Protein AF-0000000065842380 (afdb_homodimer)

Sequence (306 aa):
MRELAGSPGTWSGLSLRVGQLVFAAASVCATASALGFAAYTAFCYLIASMGLQALWSLGLACLDCYALKFKKDLHSAVLLSLFVVGDWVTAILSFAASCSAAGVVVLFDRDIYACRNPQLPCGRFELAIACAFLSWAFSATSALVMFWLLASLMRELAGSPGTWSGLSLRVGQLVFAAASVCATASALGFAAYTAFCYLIASMGLQALWSLGLACLDCYALKFKKDLHSAVLLSLFVVGDWVTAILSFAASCSAAGVVVLFDRDIYACRNPQLPCGRFELAIACAFLSWAFSATSALVMFWLLASL

Organism: Oryza sativa subsp. japonica (NCBI:txid39947)

Foldseek 3Di:
DPPPQLDALDPSVLVLLVLLQVLLVLLLVLLVPFPPSVVDVLSVLLNVLSVLSNVLSVVSNVVSVVCNVVVDDQLDLVSLVVQLVSLVVSLVSLVVSLVSLVVVLCCCCPPVNVVVDVSGPSVSSVSSSVSSVSSSVSSVVNNVSSVVSSVVD/DPPPQLDALDPSVLVLLVLLQVLLVLLLVLLVPFPPSVVDVLSVLLNVLSVLSNVVSVVSNVVSVVCNVVVDDQLDLVSLVVQLVSLVVSLVSLVVSLVSLVVVLCCCCPPVNVVVDVSGPSVSSVSSSVSSVSSSVSSVVNNVSSVVSNVVD

pLDDT: mean 93.11, std 7.11, range [43.56, 98.75]

InterPro domains:
  IPR006702 Casparian strip membrane protein domain [PF04535] (7-138)
  IPR045009 CASP-like protein 5 [PTHR32021] (1-152)

Structure (mmCIF, N/CA/C/O backbone):
data_AF-0000000065842380-model_v1
#
loop_
_entity.id
_entity.type
_entity.pdbx_description
1 polymer 'CASP-like protein 5B1'
#
loop_
_atom_site.group_PDB
_atom_site.id
_atom_site.type_symbol
_atom_site.label_atom_id
_atom_site.label_alt_id
_atom_site.label_comp_id
_atom_site.label_asym_id
_atom_site.label_entity_id
_atom_site.label_seq_id
_atom_site.pdbx_PDB_ins_code
_atom_site.Cartn_x
_atom_site.Cartn_y
_atom_site.Cartn_z
_atom_site.occupancy
_atom_site.B_iso_or_equiv
_atom_site.auth_seq_id
_atom_site.auth_comp_id
_atom_site.auth_asym_id
_atom_site.auth_atom_id
_atom_site.pdbx_PDB_model_num
ATOM 1 N N . MET A 1 1 ? 7.441 23.844 19.453 1 43.84 1 MET A N 1
ATOM 2 C CA . MET A 1 1 ? 6.773 22.812 18.672 1 43.84 1 MET A CA 1
ATOM 3 C C . MET A 1 1 ? 6.863 21.453 19.375 1 43.84 1 MET A C 1
ATOM 5 O O . MET A 1 1 ? 7.906 21.109 19.938 1 43.84 1 MET A O 1
ATOM 9 N N . ARG A 1 2 ? 5.824 20.953 19.984 1 54.03 2 ARG A N 1
ATOM 10 C CA . ARG A 1 2 ? 5.809 19.703 20.75 1 54.03 2 ARG A CA 1
ATOM 11 C C . ARG A 1 2 ? 6.516 18.594 20 1 54.03 2 ARG A C 1
ATOM 13 O O . ARG A 1 2 ? 6.297 18.406 18.797 1 54.03 2 ARG A O 1
ATOM 20 N N . GLU A 1 3 ? 7.582 18.078 20.406 1 67.69 3 GLU A N 1
ATOM 21 C CA . GLU A 1 3 ? 8.406 17.016 19.828 1 67.69 3 GLU A CA 1
ATOM 22 C C . GLU A 1 3 ? 7.586 15.766 19.578 1 67.69 3 GLU A C 1
ATOM 24 O O . GLU A 1 3 ? 7.039 15.164 20.5 1 67.69 3 GLU A O 1
ATOM 29 N N . LEU A 1 4 ? 6.957 15.688 18.406 1 75.44 4 LEU A N 1
ATOM 30 C CA . LEU A 1 4 ? 6.234 14.477 18.047 1 75.44 4 LEU A CA 1
ATOM 31 C C . LEU A 1 4 ? 7.168 13.273 18.047 1 75.44 4 LEU A C 1
ATOM 33 O O . LEU A 1 4 ? 8.297 13.359 17.562 1 75.44 4 LEU A O 1
ATOM 37 N N . ALA A 1 5 ? 6.75 12.258 18.812 1 83.31 5 ALA A N 1
ATOM 38 C CA . ALA A 1 5 ? 7.492 11 18.797 1 83.31 5 ALA A CA 1
ATOM 39 C C . ALA A 1 5 ? 7.746 10.539 17.359 1 83.31 5 ALA A C 1
ATOM 41 O O . ALA A 1 5 ? 6.836 10.562 16.531 1 83.31 5 ALA A O 1
ATOM 42 N N . GLY A 1 6 ? 9.07 10.297 17.016 1 85.5 6 GLY A N 1
ATOM 43 C CA . GLY A 1 6 ? 9.422 9.844 15.688 1 85.5 6 GLY A CA 1
ATOM 44 C C . GLY A 1 6 ? 9.938 10.953 14.789 1 85.5 6 GLY A C 1
ATOM 45 O O . GLY A 1 6 ? 10.25 10.719 13.625 1 85.5 6 GLY A O 1
ATOM 46 N N . SER A 1 7 ? 10.039 12.094 15.328 1 87.94 7 SER A N 1
ATOM 47 C CA . SER A 1 7 ? 10.531 13.219 14.547 1 87.94 7 SER A CA 1
ATOM 48 C C . SER A 1 7 ? 12.016 13.055 14.211 1 87.94 7 SER A C 1
ATOM 50 O O . SER A 1 7 ? 12.75 12.391 14.945 1 87.94 7 SER A O 1
ATOM 52 N N . PRO A 1 8 ? 12.391 13.617 13.102 1 87.5 8 PRO A N 1
ATOM 53 C CA . PRO A 1 8 ? 13.805 13.531 12.734 1 87.5 8 PRO A CA 1
ATOM 54 C C . PRO A 1 8 ? 14.719 14.234 13.734 1 87.5 8 PRO A C 1
ATOM 56 O O . PRO A 1 8 ? 14.352 15.273 14.289 1 87.5 8 PRO A O 1
ATOM 59 N N . GLY A 1 9 ? 15.898 13.664 14.094 1 88 9 GLY A N 1
ATOM 60 C CA . GLY A 1 9 ? 16.859 14.25 15.016 1 88 9 GLY A CA 1
ATOM 61 C C . GLY A 1 9 ? 16.594 13.883 16.453 1 88 9 GLY A C 1
ATOM 62 O O . GLY A 1 9 ? 17.172 14.477 17.375 1 88 9 GLY A O 1
ATOM 63 N N . THR A 1 10 ? 15.727 12.969 16.719 1 90.5 10 THR A N 1
ATOM 64 C CA . THR A 1 10 ? 15.422 12.516 18.078 1 90.5 10 THR A CA 1
ATOM 65 C C . THR A 1 10 ? 15.766 11.039 18.234 1 90.5 10 THR A C 1
ATOM 67 O O . THR A 1 10 ? 16 10.336 17.25 1 90.5 10 THR A O 1
ATOM 70 N N . TRP A 1 11 ? 15.766 10.617 19.516 1 90.81 11 TRP A N 1
ATOM 71 C CA . TRP A 1 11 ? 16.047 9.219 19.812 1 90.81 11 TRP A CA 1
ATOM 72 C C . TRP A 1 11 ? 14.938 8.312 19.281 1 90.81 11 TRP A C 1
ATOM 74 O O . TRP A 1 11 ? 15.203 7.203 18.828 1 90.81 11 TRP A O 1
ATOM 84 N N . SER A 1 12 ? 13.742 8.789 19.312 1 92.06 12 SER A N 1
ATOM 85 C CA . SER A 1 12 ? 12.617 8.008 18.797 1 92.06 12 SER A CA 1
ATOM 86 C C . SER A 1 12 ? 12.672 7.895 17.281 1 92.06 12 SER A C 1
ATOM 88 O O . SER A 1 12 ? 12.359 6.844 16.719 1 92.06 12 SER A O 1
ATOM 90 N N . GLY A 1 13 ? 13.102 8.914 16.719 1 92.75 13 GLY A N 1
ATOM 91 C CA . GLY A 1 13 ? 13.289 8.867 15.281 1 92.75 13 GLY A CA 1
ATOM 92 C C . GLY A 1 13 ? 14.398 7.922 14.859 1 92.75 13 GLY A C 1
ATOM 93 O O . GLY A 1 13 ? 14.25 7.18 13.891 1 92.75 13 GLY A O 1
ATOM 94 N N . LEU A 1 14 ? 15.398 7.938 15.594 1 93.94 14 LEU A N 1
ATOM 95 C CA . LEU A 1 14 ? 16.531 7.055 15.305 1 93.94 14 LEU A CA 1
ATOM 96 C C . LEU A 1 14 ? 16.125 5.594 15.477 1 93.94 14 LEU A C 1
ATOM 98 O O . LEU A 1 14 ? 16.5 4.746 14.664 1 93.94 14 LEU A O 1
ATOM 102 N N . SER A 1 15 ? 15.398 5.332 16.5 1 94.44 15 SER A N 1
ATOM 103 C CA . SER A 1 15 ? 14.938 3.969 16.734 1 94.44 15 SER A CA 1
ATOM 104 C C . SER A 1 15 ? 14.07 3.475 15.578 1 94.44 15 SER A C 1
ATOM 106 O O . SER A 1 15 ? 14.148 2.307 15.188 1 94.44 15 SER A O 1
ATOM 108 N N . LEU A 1 16 ? 13.219 4.277 14.992 1 95.06 16 LEU A N 1
ATOM 109 C CA . LEU A 1 16 ? 12.383 3.926 13.852 1 95.06 16 LEU A CA 1
ATOM 110 C C . LEU A 1 16 ? 13.242 3.58 12.641 1 95.06 16 LEU A C 1
ATOM 112 O O . LEU A 1 16 ? 13 2.578 11.961 1 95.06 16 LEU A O 1
ATOM 116 N N . ARG A 1 17 ? 14.258 4.324 12.438 1 96.31 17 ARG A N 1
ATOM 117 C CA . ARG A 1 17 ? 15.125 4.129 11.273 1 96.31 17 ARG A CA 1
ATOM 118 C C . ARG A 1 17 ? 15.945 2.855 11.414 1 96.31 17 ARG A C 1
ATOM 120 O O . ARG A 1 17 ? 16.172 2.141 10.43 1 96.31 17 ARG A O 1
ATOM 127 N N . VAL A 1 18 ? 16.391 2.615 12.57 1 96.31 18 VAL A N 1
ATOM 128 C CA . VAL A 1 18 ? 17.172 1.406 12.812 1 96.31 18 VAL A CA 1
ATOM 129 C C . VAL A 1 18 ? 16.281 0.174 12.625 1 96.31 18 VAL A C 1
ATOM 131 O O . VAL A 1 18 ? 16.719 -0.824 12.047 1 96.31 18 VAL A O 1
ATOM 134 N N . GLY A 1 19 ? 15.102 0.288 13.133 1 96.81 19 GLY A N 1
ATOM 135 C CA . GLY A 1 19 ? 14.164 -0.799 12.914 1 96.81 19 GLY A CA 1
ATOM 136 C C . GLY A 1 19 ? 13.891 -1.067 11.445 1 96.81 19 GLY A C 1
ATOM 137 O O . GLY A 1 19 ? 13.898 -2.221 11.008 1 96.81 19 GLY A O 1
ATOM 138 N N . GLN A 1 20 ? 13.703 -0.04 10.672 1 97.44 20 GLN A N 1
ATOM 139 C CA . GLN A 1 20 ? 13.523 -0.167 9.227 1 97.44 20 GLN A CA 1
ATOM 140 C C . GLN A 1 20 ? 14.719 -0.861 8.586 1 97.44 20 GLN A C 1
ATOM 142 O O . GLN A 1 20 ? 14.555 -1.77 7.77 1 97.44 20 GLN A O 1
ATOM 147 N N . LEU A 1 21 ? 15.867 -0.45 8.984 1 98 21 LEU A N 1
ATOM 148 C CA . LEU A 1 21 ? 17.109 -0.943 8.398 1 98 21 LEU A CA 1
ATOM 149 C C . LEU A 1 21 ? 17.312 -2.422 8.711 1 98 21 LEU A C 1
ATOM 151 O O . LEU A 1 21 ? 17.609 -3.215 7.82 1 98 21 LEU A O 1
ATOM 155 N N . VAL A 1 22 ? 17.109 -2.807 9.898 1 98.25 22 VAL A N 1
ATOM 156 C CA . VAL A 1 22 ? 17.359 -4.168 10.359 1 98.25 22 VAL A CA 1
ATOM 157 C C . VAL A 1 22 ? 16.391 -5.133 9.672 1 98.25 22 VAL A C 1
ATOM 159 O O . VAL A 1 22 ? 16.812 -6.16 9.133 1 98.25 22 VAL A O 1
ATOM 162 N N . PHE A 1 23 ? 15.148 -4.793 9.578 1 98.75 23 PHE A N 1
ATOM 163 C CA . PHE A 1 23 ? 14.164 -5.695 9 1 98.75 23 PHE A CA 1
ATOM 164 C C . PHE A 1 2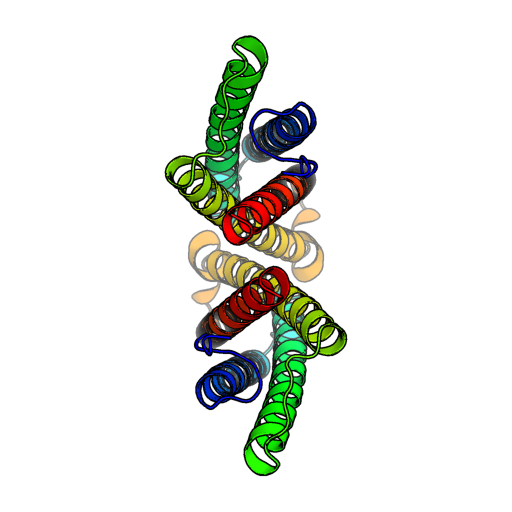3 ? 14.273 -5.719 7.477 1 98.75 23 PHE A C 1
ATOM 166 O O . PHE A 1 23 ? 14.031 -6.75 6.848 1 98.75 23 PHE A O 1
ATOM 173 N N . ALA A 1 24 ? 14.641 -4.621 6.922 1 98.69 24 ALA A N 1
ATOM 174 C CA . ALA A 1 24 ? 14.867 -4.605 5.477 1 98.69 24 ALA A CA 1
ATOM 175 C C . ALA A 1 24 ? 16.047 -5.484 5.098 1 98.69 24 ALA A C 1
ATOM 177 O O . ALA A 1 24 ? 15.977 -6.27 4.152 1 98.69 24 ALA A O 1
ATOM 178 N N . ALA A 1 25 ? 17.109 -5.359 5.883 1 98.31 25 ALA A N 1
ATOM 179 C CA . ALA A 1 25 ? 18.297 -6.168 5.629 1 98.31 25 ALA A CA 1
ATOM 180 C C . ALA A 1 25 ? 18.016 -7.648 5.84 1 98.31 25 ALA A C 1
ATOM 182 O O . ALA A 1 25 ? 18.453 -8.492 5.062 1 98.31 25 ALA A O 1
ATOM 183 N N . ALA A 1 26 ? 17.297 -7.914 6.848 1 98.44 26 ALA A N 1
ATOM 184 C CA . ALA A 1 26 ? 16.922 -9.297 7.125 1 98.44 26 ALA A CA 1
ATOM 185 C C . ALA A 1 26 ? 16.094 -9.883 5.977 1 98.44 26 ALA A C 1
ATOM 187 O O . ALA A 1 26 ? 16.281 -11.039 5.598 1 98.44 26 ALA A O 1
ATOM 188 N N . SER A 1 27 ? 15.211 -9.109 5.426 1 98.62 27 SER A N 1
ATOM 189 C CA . SER A 1 27 ? 14.398 -9.562 4.297 1 98.62 27 SER A CA 1
ATOM 190 C C . SER A 1 27 ? 15.266 -9.852 3.074 1 98.62 27 SER A C 1
ATOM 192 O O . SER A 1 27 ? 15.078 -10.867 2.402 1 98.62 27 SER A O 1
ATOM 194 N N . VAL A 1 28 ? 16.203 -8.992 2.854 1 98.19 28 VAL A N 1
ATOM 195 C CA . VAL A 1 28 ? 17.094 -9.188 1.723 1 98.19 28 VAL A CA 1
ATOM 196 C C . VAL A 1 28 ? 17.906 -10.469 1.913 1 98.19 28 VAL A C 1
ATOM 198 O O . VAL A 1 28 ? 18 -11.289 0.999 1 98.19 28 VAL A O 1
ATOM 201 N N . CYS A 1 29 ? 18.406 -10.672 3.088 1 97.75 29 CYS A N 1
ATOM 202 C CA . CYS A 1 29 ? 19.234 -11.852 3.377 1 97.75 29 CYS A CA 1
ATOM 203 C C . CYS A 1 29 ? 18.406 -13.125 3.258 1 97.75 29 CYS A C 1
ATOM 205 O O . CYS A 1 29 ? 18.859 -14.109 2.666 1 97.75 29 CYS A O 1
ATOM 207 N N . ALA A 1 30 ? 17.203 -13.07 3.746 1 97.62 30 ALA A N 1
ATOM 208 C CA . ALA A 1 30 ? 16.344 -14.242 3.693 1 97.62 30 ALA A CA 1
ATOM 209 C C . ALA A 1 30 ? 15.961 -14.586 2.256 1 97.62 30 ALA A C 1
ATOM 211 O O . ALA A 1 30 ? 15.953 -15.758 1.871 1 97.62 30 ALA A O 1
ATOM 212 N N . THR A 1 31 ? 15.688 -13.594 1.496 1 97.12 31 THR A N 1
ATOM 213 C CA . THR A 1 31 ? 15.32 -13.836 0.105 1 97.12 31 THR A CA 1
ATOM 214 C C . THR A 1 31 ? 16.516 -14.344 -0.688 1 97.12 31 THR A C 1
ATOM 216 O O . THR A 1 31 ? 16.406 -15.305 -1.452 1 97.12 31 THR A O 1
ATOM 219 N N . ALA A 1 32 ? 17.656 -13.742 -0.447 1 95.56 32 ALA A N 1
ATOM 220 C CA . ALA A 1 32 ? 18.875 -14.094 -1.188 1 95.56 32 ALA A CA 1
ATOM 221 C C . ALA A 1 32 ? 19.344 -15.492 -0.827 1 95.56 32 ALA A C 1
ATOM 223 O O . ALA A 1 32 ? 20.031 -16.141 -1.621 1 95.56 32 ALA A O 1
ATOM 224 N N . SER A 1 33 ? 18.984 -15.945 0.339 1 94.94 33 SER A N 1
ATOM 225 C CA . SER A 1 33 ? 19.391 -17.281 0.77 1 94.94 33 SER A CA 1
ATOM 226 C C . SER A 1 33 ? 18.469 -18.344 0.202 1 94.94 33 SER A C 1
ATOM 228 O O . SER A 1 33 ? 18.766 -19.547 0.293 1 94.94 33 SER A O 1
ATOM 230 N N . ALA A 1 34 ? 17.344 -17.922 -0.304 1 92.81 34 ALA A N 1
ATOM 231 C CA . ALA A 1 34 ? 16.422 -18.859 -0.933 1 92.81 34 ALA A CA 1
ATOM 232 C C . ALA A 1 34 ? 16.859 -19.188 -2.355 1 92.81 34 ALA A C 1
ATOM 234 O O . ALA A 1 34 ? 16.828 -18.328 -3.238 1 92.81 34 ALA A O 1
ATOM 235 N N . LEU A 1 35 ? 17.203 -20.484 -2.604 1 86.81 35 LEU A N 1
ATOM 236 C CA . LEU A 1 35 ? 17.672 -20.906 -3.914 1 86.81 35 LEU A CA 1
ATOM 237 C C . LEU A 1 35 ? 16.578 -20.766 -4.965 1 86.81 35 LEU A C 1
ATOM 239 O O . LEU A 1 35 ? 15.43 -21.141 -4.727 1 86.81 35 LEU A O 1
ATOM 243 N N . GLY A 1 36 ? 16.906 -20.109 -6.035 1 90.31 36 GLY A N 1
ATOM 244 C CA . GLY A 1 36 ? 15.984 -20 -7.156 1 90.31 36 GLY A CA 1
ATOM 245 C C . GLY A 1 36 ? 15.078 -18.781 -7.074 1 90.31 36 GLY A C 1
ATOM 246 O O . GLY A 1 36 ? 14.125 -18.656 -7.844 1 90.31 36 GLY A O 1
ATOM 247 N N . PHE A 1 37 ? 15.312 -17.922 -6.094 1 92.19 37 PHE A N 1
ATOM 248 C CA . PHE A 1 37 ? 14.438 -16.766 -5.926 1 92.19 37 PHE A CA 1
ATOM 249 C C . PHE A 1 37 ? 14.414 -15.914 -7.195 1 92.19 37 PHE A C 1
ATOM 251 O O . PHE A 1 37 ? 13.398 -15.281 -7.5 1 92.19 37 PHE A O 1
ATOM 258 N N . ALA A 1 38 ? 15.484 -15.898 -7.973 1 93 38 ALA A N 1
ATOM 259 C CA . ALA A 1 38 ? 15.633 -15.023 -9.133 1 93 38 ALA A CA 1
ATOM 260 C C . ALA A 1 38 ? 14.68 -15.43 -10.25 1 93 38 ALA A C 1
ATOM 262 O O . ALA A 1 38 ? 14.453 -14.664 -11.188 1 93 38 ALA A O 1
ATOM 263 N N . ALA A 1 39 ? 14.125 -16.625 -10.164 1 93.5 39 ALA A N 1
ATOM 264 C CA . ALA A 1 39 ? 13.195 -17.109 -11.188 1 93.5 39 ALA A CA 1
ATOM 265 C C . ALA A 1 39 ? 11.812 -16.484 -11.008 1 93.5 39 ALA A C 1
ATOM 267 O O . ALA A 1 39 ? 10.977 -16.547 -11.914 1 93.5 39 ALA A O 1
ATOM 268 N N . TYR A 1 40 ? 11.648 -15.883 -9.891 1 94.5 40 TYR A N 1
ATOM 269 C CA . TYR A 1 40 ? 10.352 -15.297 -9.594 1 94.5 40 TYR A CA 1
ATOM 270 C C . TYR A 1 40 ? 10.445 -13.773 -9.5 1 94.5 40 TYR A C 1
ATOM 272 O O . TYR A 1 40 ? 11.102 -13.242 -8.602 1 94.5 40 TYR A O 1
ATOM 280 N N . THR A 1 41 ? 9.734 -13.07 -10.312 1 96.19 41 THR A N 1
ATOM 281 C CA . THR A 1 41 ? 9.773 -11.617 -10.422 1 96.19 41 THR A CA 1
ATOM 282 C C . THR A 1 41 ? 9.367 -10.969 -9.102 1 96.19 41 THR A C 1
ATOM 284 O O . THR A 1 41 ? 9.945 -9.953 -8.703 1 96.19 41 THR A O 1
ATOM 287 N N . ALA A 1 42 ? 8.367 -11.562 -8.445 1 96.81 42 ALA A N 1
ATOM 288 C CA . ALA A 1 42 ? 7.871 -10.992 -7.195 1 96.81 42 ALA A CA 1
ATOM 289 C C . ALA A 1 42 ? 8.977 -10.898 -6.152 1 96.81 42 ALA A C 1
ATOM 291 O O . ALA A 1 42 ? 9.078 -9.906 -5.426 1 96.81 42 ALA A O 1
ATOM 292 N N . PHE A 1 43 ? 9.891 -11.883 -6.113 1 97.19 43 PHE A N 1
ATOM 293 C CA . PHE A 1 43 ? 10.945 -11.914 -5.105 1 97.19 43 PHE A CA 1
ATOM 294 C C . PHE A 1 43 ? 12.133 -11.062 -5.539 1 97.19 43 PHE A C 1
ATOM 296 O O . PHE A 1 43 ? 12.836 -10.492 -4.699 1 97.19 43 PHE A O 1
ATOM 303 N N . CYS A 1 44 ? 12.266 -10.914 -6.797 1 96.44 44 CYS A N 1
ATOM 304 C CA . CYS A 1 44 ? 13.25 -9.961 -7.289 1 96.44 44 CYS A CA 1
ATOM 305 C C . CYS A 1 44 ? 12.844 -8.531 -6.953 1 96.44 44 CYS A C 1
ATOM 307 O O . CYS A 1 44 ? 13.68 -7.723 -6.539 1 96.44 44 CYS A O 1
ATOM 309 N N . TYR A 1 45 ? 11.57 -8.258 -7.121 1 96.56 45 TYR A N 1
ATOM 310 C CA . TYR A 1 45 ? 11.047 -6.949 -6.746 1 96.56 45 TYR A CA 1
ATOM 311 C C . TYR A 1 45 ? 11.164 -6.727 -5.242 1 96.56 45 TYR A C 1
ATOM 313 O O . TYR A 1 45 ? 11.469 -5.621 -4.793 1 96.56 45 TYR A O 1
ATOM 321 N N . LEU A 1 46 ? 10.961 -7.73 -4.484 1 97.94 46 LEU A N 1
ATOM 322 C CA . LEU A 1 46 ? 11.062 -7.637 -3.033 1 97.94 46 LEU A CA 1
ATOM 323 C C . LEU A 1 46 ? 12.484 -7.277 -2.611 1 97.94 46 LEU A C 1
ATOM 325 O O . LEU A 1 46 ? 12.688 -6.359 -1.812 1 97.94 46 LEU A O 1
ATOM 329 N N . ILE A 1 47 ? 13.469 -7.898 -3.162 1 97.56 47 ILE A N 1
ATOM 330 C CA . ILE A 1 47 ? 14.859 -7.617 -2.824 1 97.56 47 ILE A CA 1
ATOM 331 C C . ILE A 1 47 ? 15.219 -6.199 -3.252 1 97.56 47 ILE A C 1
ATOM 333 O O . ILE A 1 47 ? 15.898 -5.477 -2.52 1 97.56 47 ILE A O 1
ATOM 337 N N . ALA A 1 48 ? 14.773 -5.828 -4.418 1 97.44 48 ALA A N 1
ATOM 338 C CA . ALA A 1 48 ? 15.078 -4.488 -4.91 1 97.44 48 ALA A CA 1
ATOM 339 C C . ALA A 1 48 ? 14.461 -3.422 -4.008 1 97.44 48 ALA A C 1
ATOM 341 O O . ALA A 1 48 ? 15.125 -2.445 -3.648 1 97.44 48 ALA A O 1
ATOM 342 N N . SER A 1 49 ? 13.203 -3.668 -3.637 1 98.06 49 SER A N 1
ATOM 343 C CA . SER A 1 49 ? 12.5 -2.701 -2.801 1 98.06 49 SER A CA 1
ATOM 344 C C . SER A 1 49 ? 13.102 -2.641 -1.4 1 98.06 49 SER A C 1
ATOM 346 O O . SER A 1 49 ? 13.305 -1.555 -0.85 1 98.06 49 SER A O 1
ATOM 348 N N . MET A 1 50 ? 13.422 -3.787 -0.827 1 98.5 50 MET A N 1
ATOM 349 C CA . MET A 1 50 ? 14 -3.828 0.513 1 98.5 50 MET A CA 1
ATOM 350 C C . MET A 1 50 ? 15.422 -3.275 0.508 1 98.5 50 MET A C 1
ATOM 352 O O . MET A 1 50 ? 15.867 -2.689 1.496 1 98.5 50 MET A O 1
ATOM 356 N N . GLY A 1 51 ? 16.094 -3.49 -0.572 1 98 51 GLY A N 1
ATOM 357 C CA . GLY A 1 51 ? 17.406 -2.859 -0.707 1 98 51 GLY A CA 1
ATOM 358 C C . GLY A 1 51 ? 17.328 -1.345 -0.698 1 98 51 GLY A C 1
ATOM 359 O O . GLY A 1 51 ? 18.125 -0.688 -0.016 1 98 51 GLY A O 1
ATOM 360 N N . LEU A 1 52 ? 16.375 -0.847 -1.458 1 97.88 52 LEU A N 1
ATOM 361 C CA . LEU A 1 52 ? 16.156 0.596 -1.485 1 97.88 52 LEU A CA 1
ATOM 362 C C . LEU A 1 52 ? 15.781 1.114 -0.103 1 97.88 52 LEU A C 1
ATOM 364 O O . LEU A 1 52 ? 16.297 2.141 0.345 1 97.88 52 LEU A O 1
ATOM 368 N N . GLN A 1 53 ? 14.914 0.381 0.537 1 98 53 GLN A N 1
ATOM 369 C CA . GLN A 1 53 ? 14.492 0.749 1.885 1 98 53 GLN A CA 1
ATOM 370 C C . GLN A 1 53 ? 15.672 0.737 2.852 1 98 53 GLN A C 1
ATOM 372 O O . GLN A 1 53 ? 15.797 1.623 3.701 1 98 53 GLN A O 1
ATOM 377 N N . ALA A 1 54 ? 16.516 -0.238 2.734 1 98 54 ALA A N 1
ATOM 378 C CA . ALA A 1 54 ? 17.672 -0.333 3.615 1 98 54 ALA A CA 1
ATOM 379 C C . ALA A 1 54 ? 18.625 0.844 3.4 1 98 54 ALA A C 1
ATOM 381 O O . ALA A 1 54 ? 19.094 1.452 4.363 1 98 54 ALA A O 1
ATOM 382 N N . LEU A 1 55 ? 18.859 1.204 2.191 1 97.44 55 LEU A N 1
ATOM 383 C CA . LEU A 1 55 ? 19.75 2.314 1.871 1 97.44 55 LEU A CA 1
ATOM 384 C C . LEU A 1 55 ? 19.172 3.637 2.361 1 97.44 55 LEU A C 1
ATOM 386 O O . LEU A 1 55 ? 19.875 4.449 2.951 1 97.44 55 LEU A O 1
ATOM 390 N N . TRP A 1 56 ? 17.906 3.809 2.121 1 97.44 56 TRP A N 1
ATOM 391 C CA . TRP A 1 56 ? 17.219 5.031 2.545 1 97.44 56 TRP A CA 1
ATOM 392 C C . TRP A 1 56 ? 17.25 5.164 4.062 1 97.44 56 TRP A C 1
ATOM 394 O O . TRP A 1 56 ? 17.594 6.223 4.594 1 97.44 56 TRP A O 1
ATOM 404 N N . SER A 1 57 ? 16.984 4.102 4.754 1 97.25 57 SER A N 1
ATOM 405 C CA . SER A 1 57 ? 16.953 4.117 6.215 1 97.25 57 SER A CA 1
ATOM 406 C C . SER A 1 57 ? 18.344 4.324 6.797 1 97.25 57 SER A C 1
ATOM 408 O O . SER A 1 57 ? 18.5 4.992 7.824 1 97.25 57 SER A O 1
ATOM 410 N N . LEU A 1 58 ? 19.312 3.771 6.191 1 97.12 58 LEU A N 1
ATOM 411 C CA . LEU A 1 58 ? 20.688 3.965 6.637 1 97.12 58 LEU A CA 1
ATOM 412 C C . LEU A 1 58 ? 21.094 5.434 6.527 1 97.12 58 LEU A C 1
ATOM 414 O O . LEU A 1 58 ? 21.688 5.988 7.457 1 97.12 58 LEU A O 1
ATOM 418 N N . GLY A 1 59 ? 20.781 6.004 5.422 1 95.94 59 GLY A N 1
ATOM 419 C CA . GLY A 1 59 ? 21.062 7.418 5.234 1 95.94 59 GLY A CA 1
ATOM 420 C C . GLY A 1 59 ? 20.391 8.305 6.273 1 95.94 59 GLY A C 1
ATOM 421 O O . GLY A 1 59 ? 21.047 9.18 6.852 1 95.94 59 GLY A O 1
ATOM 422 N N . LEU A 1 60 ? 19.188 8.055 6.527 1 95 60 LEU A N 1
ATOM 423 C CA . LEU A 1 60 ? 18.438 8.875 7.48 1 95 60 LEU A CA 1
ATOM 424 C C . LEU A 1 60 ? 18.938 8.625 8.906 1 95 60 LEU A C 1
ATOM 426 O O . LEU A 1 60 ? 18.953 9.547 9.727 1 95 60 LEU A O 1
ATOM 430 N N . ALA A 1 61 ? 19.281 7.395 9.195 1 95.31 61 ALA A N 1
ATOM 431 C CA . ALA A 1 61 ? 19.828 7.082 10.516 1 95.31 61 ALA A CA 1
ATOM 432 C C . ALA A 1 61 ? 21.125 7.844 10.758 1 95.31 61 ALA A C 1
ATOM 434 O O . ALA A 1 61 ? 21.359 8.352 11.859 1 95.31 61 ALA A O 1
ATOM 435 N N . CYS A 1 62 ? 21.922 7.934 9.789 1 95 62 CYS A N 1
ATOM 436 C CA . CYS A 1 62 ? 23.172 8.688 9.891 1 95 62 CYS A CA 1
ATOM 437 C C . CYS A 1 62 ? 22.891 10.172 10.109 1 95 62 CYS A C 1
ATOM 439 O O . CYS A 1 62 ? 23.562 10.82 10.914 1 95 62 CYS A O 1
ATOM 441 N N . LEU A 1 63 ? 21.969 10.703 9.445 1 93.38 63 LEU A N 1
ATOM 442 C CA . LEU A 1 63 ? 21.594 12.102 9.609 1 93.38 63 LEU A CA 1
ATOM 443 C C . LEU A 1 63 ? 21.062 12.359 11.016 1 93.38 63 LEU A C 1
ATOM 445 O O . LEU A 1 63 ? 21.375 13.383 11.625 1 93.38 63 LEU A O 1
ATOM 449 N N . ASP A 1 64 ? 20.266 11.469 11.461 1 93.31 64 ASP A N 1
ATOM 450 C CA . ASP A 1 64 ? 19.734 11.602 12.812 1 93.31 64 ASP A CA 1
ATOM 451 C C . ASP A 1 64 ? 20.859 11.57 13.844 1 93.31 64 ASP A C 1
ATOM 453 O O . ASP A 1 64 ? 20.844 12.336 14.805 1 93.31 64 ASP A O 1
ATOM 457 N N . CYS A 1 65 ? 21.797 10.664 13.641 1 93.06 65 CYS A N 1
ATOM 458 C CA . CYS A 1 65 ? 22.953 10.586 14.539 1 93.06 65 CYS A CA 1
ATOM 459 C C . CYS A 1 65 ? 23.75 11.891 14.508 1 93.06 65 CYS A C 1
ATOM 461 O O . CYS A 1 65 ? 24.141 12.391 15.562 1 93.06 65 CYS A O 1
ATOM 463 N N . TYR A 1 66 ? 23.891 12.336 13.305 1 92.81 66 TYR A N 1
ATOM 464 C CA . TYR A 1 66 ? 24.609 13.594 13.133 1 92.81 66 TYR A CA 1
ATOM 465 C C . TYR A 1 66 ? 23.891 14.734 13.852 1 92.81 66 TYR A C 1
ATOM 467 O O . TYR A 1 66 ? 24.516 15.523 14.555 1 92.81 66 TYR A O 1
ATOM 475 N N . ALA A 1 67 ? 22.672 14.805 13.695 1 92.81 67 ALA A N 1
ATOM 476 C CA . ALA A 1 67 ? 21.875 15.859 14.312 1 92.81 67 ALA A CA 1
ATOM 477 C C . ALA A 1 67 ? 21.891 15.734 15.836 1 92.81 67 ALA A C 1
ATOM 479 O O . ALA A 1 67 ? 21.922 16.75 16.547 1 92.81 67 ALA A O 1
ATOM 480 N N . LEU A 1 68 ? 21.859 14.594 16.406 1 91.5 68 LEU A N 1
ATOM 481 C CA . LEU A 1 68 ? 21.875 14.367 17.859 1 91.5 68 LEU A CA 1
ATOM 482 C C . LEU A 1 68 ? 23.219 14.727 18.453 1 91.5 68 LEU A C 1
ATOM 484 O O . LEU A 1 68 ? 23.297 15.297 19.531 1 91.5 68 LEU A O 1
ATOM 488 N N . LYS A 1 69 ? 24.219 14.414 17.75 1 93.5 69 LYS A N 1
ATOM 489 C CA . LYS A 1 69 ? 25.562 14.672 18.25 1 93.5 69 LYS A CA 1
ATOM 490 C C . LYS A 1 69 ? 25.906 16.156 18.203 1 93.5 69 LYS A C 1
ATOM 492 O O . LYS A 1 69 ? 26.531 16.688 19.109 1 93.5 69 LYS A O 1
ATOM 497 N N . PHE A 1 70 ? 25.438 16.859 17.141 1 92.94 70 PHE A N 1
ATOM 498 C CA . PHE A 1 70 ? 25.828 18.25 16.938 1 92.94 70 PHE A CA 1
ATOM 499 C C . PHE A 1 70 ? 24.672 19.188 17.266 1 92.94 70 PHE A C 1
ATOM 501 O O . PHE A 1 70 ? 24.797 20.406 17.062 1 92.94 70 PHE A O 1
ATOM 508 N N . LYS A 1 71 ? 23.531 18.719 17.688 1 88.31 71 LYS A N 1
ATOM 509 C CA . LYS A 1 71 ? 22.375 19.484 18.125 1 88.31 71 LYS A CA 1
ATOM 510 C C . LYS A 1 71 ? 21.859 20.391 17.016 1 88.31 71 LYS A C 1
ATOM 512 O O . LYS A 1 71 ? 21.625 21.578 17.219 1 88.31 71 LYS A O 1
ATOM 517 N N . LYS A 1 72 ? 21.781 19.75 15.875 1 87.12 72 LYS A N 1
ATOM 518 C CA . LYS A 1 72 ? 21.25 20.469 14.727 1 87.12 72 LYS A CA 1
ATOM 519 C C . LYS A 1 72 ? 19.75 20.219 14.562 1 87.12 72 LYS A C 1
ATOM 521 O O . LYS A 1 72 ? 19.266 19.141 14.891 1 87.12 72 LYS A O 1
ATOM 526 N N . ASP A 1 73 ? 19.078 21.25 14.078 1 82.75 73 ASP A N 1
ATOM 527 C CA . ASP A 1 73 ? 17.641 21.109 13.844 1 82.75 73 ASP A CA 1
ATOM 528 C C . ASP A 1 73 ? 17.359 20.688 12.406 1 82.75 73 ASP A C 1
ATOM 530 O O . ASP A 1 73 ? 17.859 21.297 11.461 1 82.75 73 ASP A O 1
ATOM 534 N N . LEU A 1 74 ? 16.609 19.609 12.328 1 83.31 74 LEU A N 1
ATOM 535 C CA . LEU A 1 74 ? 16.266 19.094 11 1 83.31 74 LEU A CA 1
ATOM 536 C C . LEU A 1 74 ? 14.828 19.469 10.641 1 83.31 74 LEU A C 1
ATOM 538 O O . LEU A 1 74 ? 14.211 18.797 9.812 1 83.31 74 LEU A O 1
ATOM 542 N N . HIS A 1 75 ? 14.359 20.547 11.125 1 81.44 75 HIS A N 1
ATOM 543 C CA . HIS A 1 75 ? 12.953 20.875 10.938 1 81.44 75 HIS A CA 1
ATOM 544 C C . HIS A 1 75 ? 12.781 21.984 9.906 1 81.44 75 HIS A C 1
ATOM 546 O O . HIS A 1 75 ? 11.805 22.734 9.953 1 81.44 75 HIS A O 1
ATOM 552 N N . SER A 1 76 ? 13.75 21.938 9.023 1 87.94 76 SER A N 1
ATOM 553 C CA . SER A 1 76 ? 13.531 22.859 7.91 1 87.94 76 SER A CA 1
ATOM 554 C C . SER A 1 76 ? 12.484 22.312 6.941 1 87.94 76 SER A C 1
ATOM 556 O O . SER A 1 76 ? 12.391 21.094 6.734 1 87.94 76 SER A O 1
ATOM 558 N N . ALA A 1 77 ? 11.68 23.188 6.324 1 87 77 ALA A N 1
ATOM 559 C CA . ALA A 1 77 ? 10.586 22.781 5.441 1 87 77 ALA A CA 1
ATOM 560 C C . ALA A 1 77 ? 11.117 22 4.238 1 87 77 ALA A C 1
ATOM 562 O O . ALA A 1 77 ? 10.469 21.047 3.775 1 87 77 ALA A O 1
ATOM 563 N N . VAL A 1 78 ? 12.242 22.438 3.744 1 90.19 78 VAL A N 1
ATOM 564 C CA . VAL A 1 78 ? 12.82 21.797 2.57 1 90.19 78 VAL A CA 1
ATOM 565 C C . VAL A 1 78 ? 13.281 20.375 2.932 1 90.19 78 VAL A C 1
ATOM 567 O O . VAL A 1 78 ? 12.961 19.422 2.225 1 90.19 78 VAL A O 1
ATOM 570 N N . LEU A 1 79 ? 13.898 20.266 4.059 1 89 79 LEU A N 1
ATOM 571 C CA . LEU A 1 79 ? 14.391 18.953 4.5 1 89 79 LEU A CA 1
ATOM 572 C C . LEU A 1 79 ? 13.234 18.031 4.859 1 89 79 LEU A C 1
ATOM 574 O O . LEU A 1 79 ? 13.227 16.859 4.469 1 89 79 LEU A O 1
ATOM 578 N N . LEU A 1 80 ? 12.258 18.531 5.469 1 90.69 80 LEU A N 1
ATOM 579 C CA . LEU A 1 80 ? 11.086 17.75 5.848 1 90.69 80 LEU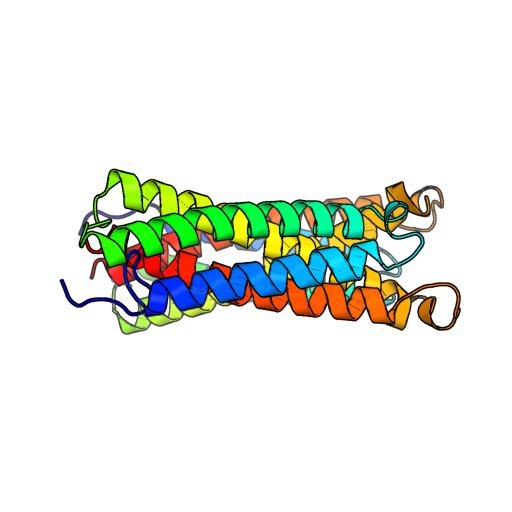 A CA 1
ATOM 580 C C . LEU A 1 80 ? 10.32 17.281 4.617 1 90.69 80 LEU A C 1
ATOM 582 O O . LEU A 1 80 ? 9.812 16.156 4.586 1 90.69 80 LEU A O 1
ATOM 586 N N . SER A 1 81 ? 10.266 18.141 3.625 1 93.19 81 SER A N 1
ATOM 587 C CA . SER A 1 81 ? 9.602 17.734 2.391 1 93.19 81 SER A CA 1
ATOM 588 C C . SER A 1 81 ? 10.336 16.578 1.714 1 93.19 81 SER A C 1
ATOM 590 O O . SER A 1 81 ? 9.711 15.672 1.17 1 93.19 81 SER A O 1
ATOM 592 N N . LEU A 1 82 ? 11.641 16.625 1.778 1 93 82 LEU A N 1
ATOM 593 C CA . LEU A 1 82 ? 12.445 15.547 1.209 1 93 82 LEU A CA 1
ATOM 594 C C . LEU A 1 82 ? 12.234 14.25 1.986 1 93 82 LEU A C 1
ATOM 596 O O . LEU A 1 82 ? 12.094 13.18 1.391 1 93 82 LEU A O 1
ATOM 600 N N . PHE A 1 83 ? 12.102 14.336 3.246 1 94.19 83 PHE A N 1
ATOM 601 C CA . PHE A 1 83 ? 11.883 13.164 4.086 1 94.19 83 PHE A CA 1
ATOM 602 C C . PHE A 1 83 ? 10.5 12.578 3.842 1 94.19 83 PHE A C 1
ATOM 604 O O . PHE A 1 83 ? 10.336 11.359 3.752 1 94.19 83 PHE A O 1
ATOM 611 N N . VAL A 1 84 ? 9.57 13.438 3.717 1 93.06 84 VAL A N 1
ATOM 612 C CA . VAL A 1 84 ? 8.195 12.984 3.5 1 93.06 84 VAL A CA 1
ATOM 613 C C . VAL A 1 84 ? 8.102 12.258 2.162 1 93.06 84 VAL A C 1
ATOM 615 O O . VAL A 1 84 ? 7.551 11.156 2.088 1 93.06 84 VAL A O 1
ATOM 618 N N . VAL A 1 85 ? 8.664 12.773 1.125 1 94.19 85 VAL A N 1
ATOM 619 C CA . VAL A 1 85 ? 8.586 12.18 -0.202 1 94.19 85 VAL A CA 1
ATOM 620 C C . VAL A 1 85 ? 9.344 10.852 -0.215 1 94.19 85 VAL A C 1
ATOM 622 O O . VAL A 1 85 ? 8.82 9.836 -0.686 1 94.19 85 VAL A O 1
ATOM 625 N N . GLY A 1 86 ? 10.531 10.859 0.32 1 95.25 86 GLY A N 1
ATOM 626 C CA . GLY A 1 86 ? 11.328 9.648 0.367 1 95.25 86 GLY A CA 1
ATOM 627 C C . GLY A 1 86 ? 10.68 8.539 1.178 1 95.25 86 GLY A C 1
ATOM 628 O O . GLY A 1 86 ? 10.617 7.391 0.734 1 95.25 86 GLY A O 1
ATOM 629 N N . ASP A 1 87 ? 10.148 8.867 2.279 1 95.31 87 ASP A N 1
ATOM 630 C CA . ASP A 1 87 ? 9.508 7.883 3.15 1 95.31 87 ASP A CA 1
ATOM 631 C C . ASP A 1 87 ? 8.234 7.336 2.518 1 95.31 87 ASP A C 1
ATOM 633 O O . ASP A 1 87 ? 7.953 6.141 2.605 1 95.31 87 ASP A O 1
ATOM 637 N N . TRP A 1 88 ? 7.535 8.156 1.884 1 94.81 88 TRP A N 1
ATOM 638 C CA . TRP A 1 88 ? 6.305 7.703 1.247 1 94.81 88 TRP A CA 1
ATOM 639 C C . TRP A 1 88 ? 6.609 6.785 0.067 1 94.81 88 TRP A C 1
ATOM 641 O O . TRP A 1 88 ? 5.98 5.738 -0.094 1 94.81 88 TRP A O 1
ATOM 651 N N . VAL A 1 89 ? 7.551 7.121 -0.662 1 95.56 89 VAL A N 1
ATOM 652 C CA . VAL A 1 89 ? 7.918 6.316 -1.823 1 95.56 89 VAL A CA 1
ATOM 653 C C . VAL A 1 89 ? 8.414 4.945 -1.369 1 95.56 89 VAL A C 1
ATOM 655 O O . VAL A 1 89 ? 7.957 3.918 -1.873 1 95.56 89 VAL A O 1
ATOM 658 N N . THR A 1 90 ? 9.289 4.934 -0.406 1 96.56 90 THR A N 1
ATOM 659 C CA . THR A 1 90 ? 9.836 3.662 0.054 1 96.56 90 THR A CA 1
ATOM 660 C C . THR A 1 90 ? 8.766 2.84 0.762 1 96.56 90 THR A C 1
ATOM 662 O O . THR A 1 90 ? 8.734 1.612 0.639 1 96.56 90 THR A O 1
ATOM 665 N N . ALA A 1 91 ? 7.859 3.48 1.417 1 96.62 91 ALA A N 1
ATOM 666 C CA . ALA A 1 91 ? 6.785 2.76 2.098 1 96.62 91 ALA A CA 1
ATOM 667 C C . ALA A 1 91 ? 5.824 2.131 1.093 1 96.62 91 ALA A C 1
ATOM 669 O O . ALA A 1 91 ? 5.43 0.972 1.244 1 96.62 91 ALA A O 1
ATOM 670 N N . ILE A 1 92 ? 5.504 2.875 0.087 1 96.25 92 ILE A N 1
ATOM 671 C CA . ILE A 1 92 ? 4.582 2.379 -0.931 1 96.25 92 ILE A CA 1
ATOM 672 C C . ILE A 1 92 ? 5.227 1.221 -1.688 1 96.25 92 ILE A C 1
ATOM 674 O O . ILE A 1 92 ? 4.602 0.177 -1.887 1 96.25 92 ILE A O 1
ATOM 678 N N . LEU A 1 93 ? 6.457 1.399 -2.004 1 96.31 93 LEU A N 1
ATOM 679 C CA . LEU A 1 93 ? 7.164 0.363 -2.752 1 96.31 93 LEU A CA 1
ATOM 680 C C . LEU A 1 93 ? 7.34 -0.893 -1.905 1 96.31 93 LEU A C 1
ATOM 682 O O . LEU A 1 93 ? 7.141 -2.008 -2.393 1 96.31 93 LEU A O 1
ATOM 686 N N . SER A 1 94 ? 7.668 -0.711 -0.642 1 97.56 94 SER A N 1
ATOM 687 C CA . SER A 1 94 ? 7.84 -1.843 0.264 1 97.56 94 SER A CA 1
ATOM 688 C C . SER A 1 94 ? 6.531 -2.592 0.471 1 97.56 94 SER A C 1
ATOM 690 O O . SER A 1 94 ? 6.508 -3.824 0.49 1 97.56 94 SER A O 1
ATOM 692 N N . PHE A 1 95 ? 5.516 -1.873 0.598 1 97.88 95 PHE A N 1
ATOM 693 C CA . PHE A 1 95 ? 4.211 -2.492 0.782 1 97.88 95 PHE A CA 1
ATOM 694 C C . PHE A 1 95 ? 3.791 -3.254 -0.47 1 97.88 95 PHE A C 1
ATOM 696 O O . PHE A 1 95 ? 3.322 -4.391 -0.383 1 97.88 95 PHE A O 1
ATOM 703 N N . ALA A 1 96 ? 4.012 -2.617 -1.587 1 98 96 ALA A N 1
ATOM 704 C CA . ALA A 1 96 ? 3.682 -3.24 -2.865 1 98 96 ALA A CA 1
ATOM 705 C C . ALA A 1 96 ? 4.461 -4.535 -3.061 1 98 96 ALA A C 1
ATOM 707 O O . ALA A 1 96 ? 3.885 -5.566 -3.416 1 98 96 ALA A O 1
ATOM 708 N N . ALA A 1 97 ? 5.707 -4.438 -2.811 1 98.12 97 ALA A N 1
ATOM 709 C CA . ALA A 1 97 ? 6.57 -5.602 -2.992 1 98.12 97 ALA A CA 1
ATOM 710 C C . ALA A 1 97 ? 6.195 -6.719 -2.021 1 98.12 97 ALA A C 1
ATOM 712 O O . ALA A 1 97 ? 6.168 -7.895 -2.396 1 98.12 97 ALA A O 1
ATOM 713 N N . SER A 1 98 ? 5.891 -6.355 -0.773 1 98.12 98 SER A N 1
ATOM 714 C CA . SER A 1 98 ? 5.523 -7.344 0.235 1 98.12 98 SER A CA 1
ATOM 715 C C . SER A 1 98 ? 4.211 -8.039 -0.119 1 98.12 98 SER A C 1
ATOM 717 O O . SER A 1 98 ? 4.105 -9.258 -0.028 1 98.12 98 SER A O 1
ATOM 719 N N . CYS A 1 99 ? 3.268 -7.301 -0.543 1 97.88 99 CYS A N 1
ATOM 720 C CA . CYS A 1 99 ? 1.967 -7.863 -0.883 1 97.88 99 CYS A CA 1
ATOM 721 C C . CYS A 1 99 ? 2.059 -8.734 -2.129 1 97.88 99 CYS A C 1
ATOM 723 O O . CYS A 1 99 ? 1.409 -9.781 -2.213 1 97.88 99 CYS A O 1
ATOM 725 N N . SER A 1 100 ? 2.85 -8.25 -3.086 1 97.75 100 SER A N 1
ATOM 726 C CA . SER A 1 100 ? 3.059 -9.047 -4.289 1 97.75 100 SER A CA 1
ATOM 727 C C . SER A 1 100 ? 3.709 -10.391 -3.953 1 97.75 100 SER A C 1
ATOM 729 O O . SER A 1 100 ? 3.223 -11.445 -4.371 1 97.75 100 SER A O 1
ATOM 731 N N . ALA A 1 101 ? 4.754 -10.359 -3.16 1 98.25 101 ALA A N 1
ATOM 732 C CA . ALA A 1 101 ? 5.449 -11.586 -2.768 1 98.25 101 ALA A CA 1
ATOM 733 C C . ALA A 1 101 ? 4.551 -12.477 -1.915 1 98.25 101 ALA A C 1
ATOM 735 O O . ALA A 1 101 ? 4.57 -13.703 -2.059 1 98.25 101 ALA A O 1
ATOM 736 N N . ALA A 1 102 ? 3.781 -11.867 -1.063 1 98 102 ALA A N 1
ATOM 737 C CA . ALA A 1 102 ? 2.855 -12.625 -0.226 1 98 102 ALA A CA 1
ATOM 738 C C . ALA A 1 102 ? 1.805 -13.336 -1.075 1 98 102 ALA A C 1
ATOM 740 O O . ALA A 1 102 ? 1.451 -14.484 -0.803 1 98 102 ALA A O 1
ATOM 741 N N . GLY A 1 103 ? 1.322 -12.672 -2.09 1 97.38 103 GLY A N 1
ATOM 742 C CA . GLY A 1 103 ? 0.367 -13.312 -2.98 1 97.38 103 GLY A CA 1
ATOM 743 C C . GLY A 1 103 ? 0.916 -14.555 -3.65 1 97.38 103 GLY A C 1
ATOM 744 O O . GLY A 1 103 ? 0.214 -15.562 -3.77 1 97.38 103 GLY A O 1
ATOM 745 N N . VAL A 1 104 ? 2.137 -14.508 -4.023 1 96.75 104 VAL A N 1
ATOM 746 C CA . VAL A 1 104 ? 2.775 -15.625 -4.711 1 96.75 104 VAL A CA 1
ATOM 747 C C . VAL A 1 104 ? 2.98 -16.781 -3.734 1 96.75 104 VAL A C 1
ATOM 749 O O . VAL A 1 104 ? 2.727 -17.938 -4.074 1 96.75 104 VAL A O 1
ATOM 752 N N . VAL A 1 105 ? 3.348 -16.422 -2.52 1 96.62 105 VAL A N 1
ATOM 753 C CA . VAL A 1 105 ? 3.594 -17.484 -1.547 1 96.62 105 VAL A CA 1
ATOM 754 C C . VAL A 1 105 ? 2.273 -18.141 -1.162 1 96.62 105 VAL A C 1
ATOM 756 O O . VAL A 1 105 ? 2.211 -19.359 -0.987 1 96.62 105 VAL A O 1
ATOM 759 N N . VAL A 1 106 ? 1.249 -17.391 -1.03 1 96.31 106 VAL A N 1
ATOM 760 C CA . VAL A 1 106 ? -0.061 -17.953 -0.722 1 96.31 106 VAL A CA 1
ATOM 761 C C . VAL A 1 106 ? -0.523 -18.844 -1.871 1 96.31 106 VAL A C 1
ATOM 763 O O . VAL A 1 106 ? -1.104 -19.922 -1.645 1 96.31 106 VAL A O 1
ATOM 766 N N . LEU A 1 107 ? -0.239 -18.453 -3.066 1 95.38 107 LEU A N 1
ATOM 767 C CA . LEU A 1 107 ? -0.551 -19.297 -4.219 1 95.38 107 LEU A CA 1
ATOM 768 C C . LEU A 1 107 ? 0.187 -20.625 -4.137 1 95.38 107 LEU A C 1
ATOM 770 O O . LEU A 1 107 ? -0.415 -21.688 -4.324 1 95.38 107 LEU A O 1
ATOM 774 N N . PHE A 1 108 ? 1.467 -20.562 -3.811 1 95.06 108 PHE A N 1
ATOM 775 C CA . PHE A 1 108 ? 2.299 -21.766 -3.729 1 95.06 108 PHE A CA 1
ATOM 776 C C . PHE A 1 108 ? 1.819 -22.672 -2.613 1 95.06 108 PHE A C 1
ATOM 778 O O . PHE A 1 108 ? 1.84 -23.906 -2.758 1 95.06 108 PHE A O 1
ATOM 785 N N . ASP A 1 109 ? 1.381 -22.109 -1.591 1 95.06 109 ASP A N 1
ATOM 786 C CA . ASP A 1 109 ? 1.077 -22.875 -0.386 1 95.06 109 ASP A CA 1
ATOM 787 C C . ASP A 1 109 ? -0.374 -23.359 -0.39 1 95.06 109 ASP A C 1
ATOM 789 O O . ASP A 1 109 ? -0.646 -24.531 -0.143 1 95.06 109 ASP A O 1
ATOM 793 N N . ARG A 1 110 ? -1.295 -22.484 -0.779 1 93.81 110 ARG A N 1
ATOM 794 C CA . ARG A 1 110 ? -2.705 -22.75 -0.521 1 93.81 110 ARG A CA 1
ATOM 795 C C . ARG A 1 110 ? -3.445 -23.078 -1.814 1 93.81 110 ARG A C 1
ATOM 797 O O . ARG A 1 110 ? -4.438 -23.812 -1.8 1 93.81 110 ARG A O 1
ATOM 804 N N . ASP A 1 111 ? -2.955 -22.656 -2.904 1 93.12 111 ASP A N 1
ATOM 805 C CA . ASP A 1 111 ? -3.75 -22.781 -4.121 1 93.12 111 ASP A CA 1
ATOM 806 C C . ASP A 1 111 ? -3.244 -23.953 -4.977 1 93.12 111 ASP A C 1
ATOM 808 O O . ASP A 1 111 ? -4.035 -24.781 -5.434 1 93.12 111 ASP A O 1
ATOM 812 N N . ILE A 1 112 ? -1.881 -24.016 -5.098 1 91.31 112 ILE A N 1
ATOM 813 C CA . ILE A 1 112 ? -1.371 -25.062 -5.984 1 91.31 112 ILE A CA 1
ATOM 814 C C . ILE A 1 112 ? -0.51 -26.031 -5.191 1 91.31 112 ILE A C 1
ATOM 816 O O . ILE A 1 112 ? 0.029 -27 -5.754 1 91.31 112 ILE A O 1
ATOM 820 N N . TYR A 1 113 ? -0.319 -25.797 -3.867 1 92.75 113 TYR A N 1
ATOM 821 C CA . TYR A 1 113 ? 0.353 -26.688 -2.928 1 92.75 113 TYR A CA 1
ATOM 822 C C . TYR A 1 113 ? 1.774 -26.984 -3.385 1 92.75 113 TYR A C 1
ATOM 824 O O . TYR A 1 113 ? 2.244 -28.125 -3.262 1 92.75 113 TYR A O 1
ATOM 832 N N . ALA A 1 114 ? 2.406 -26.062 -3.928 1 91.5 114 ALA A N 1
ATOM 833 C CA . ALA A 1 114 ? 3.779 -26.219 -4.402 1 91.5 114 ALA A CA 1
ATOM 834 C C . ALA A 1 114 ? 4.758 -26.297 -3.232 1 91.5 114 ALA A C 1
ATOM 836 O O . ALA A 1 114 ? 5.852 -26.844 -3.369 1 91.5 114 ALA A O 1
ATOM 837 N N . CYS A 1 115 ? 4.383 -25.891 -2.121 1 92.19 115 CYS A N 1
ATOM 838 C CA . CYS A 1 115 ? 5.277 -25.859 -0.97 1 92.19 115 CYS A CA 1
ATOM 839 C C . CYS A 1 115 ? 5.449 -27.25 -0.363 1 92.19 115 CYS A C 1
ATOM 841 O O . CYS A 1 115 ? 6.297 -27.438 0.507 1 92.19 115 CYS A O 1
ATOM 843 N N . ARG A 1 116 ? 4.711 -28.156 -0.849 1 90.75 116 ARG A N 1
ATOM 844 C CA . ARG A 1 116 ? 4.887 -29.547 -0.424 1 90.75 116 ARG A CA 1
ATOM 845 C C . ARG A 1 116 ? 6.152 -30.141 -1.022 1 90.75 116 ARG A C 1
ATOM 847 O O . ARG A 1 116 ? 6.668 -31.141 -0.521 1 90.75 116 ARG A O 1
ATOM 854 N N . ASN A 1 117 ? 6.609 -29.5 -2.074 1 89.38 117 ASN A N 1
ATOM 855 C CA . ASN A 1 117 ? 7.906 -29.859 -2.639 1 89.38 117 ASN A CA 1
ATOM 856 C C . ASN A 1 117 ? 9.055 -29.266 -1.827 1 89.38 117 ASN A C 1
ATOM 858 O O . ASN A 1 117 ? 9.188 -28.047 -1.725 1 89.38 117 ASN A O 1
ATOM 862 N N . PRO A 1 118 ? 9.883 -30.109 -1.296 1 85.94 118 PRO A N 1
ATOM 863 C CA . PRO A 1 118 ? 10.969 -29.625 -0.443 1 85.94 118 PRO A CA 1
ATOM 864 C C . PRO A 1 118 ? 11.984 -28.766 -1.206 1 85.94 118 PRO A C 1
ATOM 866 O O . PRO A 1 118 ? 12.758 -28.031 -0.594 1 85.94 118 PRO A O 1
ATOM 869 N N . GLN A 1 119 ? 11.945 -28.844 -2.479 1 86.38 119 GLN A N 1
ATOM 870 C CA . GLN A 1 119 ? 12.906 -28.094 -3.271 1 86.38 119 GLN A CA 1
ATOM 871 C C . GLN A 1 119 ? 12.555 -26.609 -3.299 1 86.38 119 GLN A C 1
ATOM 873 O O . GLN A 1 119 ? 13.414 -25.766 -3.564 1 86.38 119 GLN A O 1
ATOM 878 N N . LEU A 1 120 ? 11.336 -26.312 -3.066 1 90.94 120 LEU A N 1
ATOM 879 C CA . LEU A 1 120 ? 10.93 -24.906 -3.025 1 90.94 120 LEU A CA 1
ATOM 880 C C . LEU A 1 120 ? 11.055 -24.344 -1.614 1 90.94 120 LEU A C 1
ATOM 882 O O . LEU A 1 120 ? 10.438 -24.859 -0.679 1 90.94 120 LEU A O 1
ATOM 886 N N . PRO A 1 121 ? 11.93 -23.359 -1.402 1 92.88 121 PRO A N 1
ATOM 887 C CA . PRO A 1 121 ? 12.172 -22.812 -0.068 1 92.88 121 PRO A CA 1
ATOM 888 C C . PRO A 1 121 ? 11.047 -21.891 0.404 1 92.88 121 PRO A C 1
ATOM 890 O O . PRO A 1 121 ? 11.266 -20.703 0.624 1 92.88 121 PRO A O 1
ATOM 893 N N . CYS A 1 122 ? 9.867 -22.344 0.667 1 93.62 122 CYS A N 1
ATOM 894 C CA . CYS A 1 122 ? 8.688 -21.578 1.046 1 93.62 122 CYS A CA 1
ATOM 895 C C . CYS A 1 122 ? 8.875 -20.922 2.408 1 93.62 122 CYS A C 1
ATOM 897 O O . CYS A 1 122 ? 8.469 -19.781 2.613 1 93.62 122 CYS A O 1
ATOM 899 N N . GLY A 1 123 ? 9.523 -21.609 3.326 1 94.5 123 GLY A N 1
ATOM 900 C CA . GLY A 1 123 ? 9.773 -21.047 4.645 1 94.5 123 GLY A CA 1
ATOM 901 C C . GLY A 1 123 ? 10.625 -19.797 4.609 1 94.5 123 GLY A C 1
ATOM 902 O O . GLY A 1 123 ? 10.336 -18.828 5.32 1 94.5 123 GLY A O 1
ATOM 903 N N . ARG A 1 124 ? 11.641 -19.797 3.783 1 95.75 124 ARG A N 1
ATOM 904 C CA . ARG A 1 124 ? 12.508 -18.641 3.652 1 95.75 124 ARG A CA 1
ATOM 905 C C . ARG A 1 124 ? 11.766 -17.453 3.031 1 95.75 124 ARG A C 1
ATOM 907 O O . ARG A 1 124 ? 11.953 -16.312 3.441 1 95.75 124 ARG A O 1
ATOM 914 N N . PHE A 1 125 ? 10.93 -17.781 2.072 1 96.19 125 PHE A N 1
ATOM 915 C CA . PHE A 1 125 ? 10.125 -16.734 1.447 1 96.19 125 PHE A CA 1
ATOM 916 C C . PHE A 1 125 ? 9.164 -16.109 2.453 1 96.19 125 PHE A C 1
ATOM 918 O O . PHE A 1 125 ? 9 -14.891 2.49 1 96.19 125 PHE A O 1
ATOM 925 N N . GLU A 1 126 ? 8.555 -16.906 3.268 1 96.75 126 GLU A N 1
ATOM 926 C CA . GLU A 1 126 ? 7.625 -16.406 4.281 1 96.75 126 GLU A CA 1
ATOM 927 C C . GLU A 1 126 ? 8.336 -15.531 5.301 1 96.75 126 GLU A C 1
ATOM 929 O O . GLU A 1 126 ? 7.812 -14.492 5.707 1 96.75 126 GLU A O 1
ATOM 934 N N . LEU A 1 127 ? 9.484 -15.961 5.652 1 97.38 127 LEU A N 1
ATOM 935 C CA . LEU A 1 127 ? 10.273 -15.172 6.59 1 97.38 127 LEU A CA 1
ATOM 936 C C . LEU A 1 127 ? 10.656 -13.828 5.977 1 97.38 127 LEU A C 1
ATOM 938 O O . LEU A 1 127 ? 10.57 -12.789 6.637 1 97.38 127 LEU A O 1
ATOM 942 N N . ALA A 1 128 ? 11.094 -13.875 4.773 1 98.25 128 ALA A N 1
ATOM 943 C CA . ALA A 1 128 ? 11.477 -12.656 4.078 1 98.25 128 ALA A CA 1
ATOM 944 C C . ALA A 1 128 ? 10.305 -11.68 4.004 1 98.25 128 ALA A C 1
ATOM 946 O O . ALA A 1 128 ? 10.469 -10.484 4.258 1 98.25 128 ALA A O 1
ATOM 947 N N . ILE A 1 129 ? 9.156 -12.172 3.725 1 98.31 129 ILE A N 1
ATOM 948 C CA . ILE A 1 129 ? 7.957 -11.352 3.59 1 98.31 129 ILE A CA 1
ATOM 949 C C . ILE A 1 129 ? 7.566 -10.781 4.949 1 98.31 129 ILE A C 1
ATOM 951 O O . ILE A 1 129 ? 7.199 -9.609 5.055 1 98.31 129 ILE A O 1
ATOM 955 N N . ALA A 1 130 ? 7.637 -11.547 5.949 1 98.19 130 ALA A N 1
ATOM 956 C CA . ALA A 1 130 ? 7.328 -11.078 7.297 1 98.19 130 ALA A CA 1
ATOM 957 C C . ALA A 1 130 ? 8.242 -9.922 7.699 1 98.19 130 ALA A C 1
ATOM 959 O O . ALA A 1 130 ? 7.781 -8.906 8.227 1 98.19 130 ALA A O 1
ATOM 960 N N . CYS A 1 131 ? 9.461 -10.102 7.383 1 98.69 131 CYS A N 1
ATOM 961 C CA . CYS A 1 131 ? 10.438 -9.055 7.688 1 98.69 131 CYS A CA 1
ATOM 962 C C . CYS A 1 131 ? 10.156 -7.801 6.867 1 98.69 131 CYS A C 1
ATOM 964 O O . CYS A 1 131 ? 10.297 -6.684 7.367 1 98.69 131 CYS A O 1
ATOM 966 N N . ALA A 1 132 ? 9.805 -8.031 5.652 1 98.56 132 ALA A N 1
ATOM 967 C CA . ALA A 1 132 ? 9.5 -6.895 4.781 1 98.56 132 ALA A CA 1
ATOM 968 C C . ALA A 1 132 ? 8.281 -6.125 5.297 1 98.56 132 ALA A C 1
ATOM 970 O O . ALA A 1 132 ? 8.281 -4.891 5.297 1 98.56 132 ALA A O 1
ATOM 971 N N . PHE A 1 133 ? 7.242 -6.781 5.812 1 98.44 133 PHE A N 1
ATOM 972 C CA . PHE A 1 133 ? 6.059 -6.125 6.359 1 98.44 133 PHE A CA 1
ATOM 973 C C . PHE A 1 133 ? 6.402 -5.363 7.633 1 98.44 133 PHE A C 1
ATOM 975 O O . PHE A 1 133 ? 5.859 -4.285 7.887 1 98.44 133 PHE A O 1
ATOM 982 N N . LEU A 1 134 ? 7.273 -5.902 8.344 1 97.88 134 LEU A N 1
ATOM 983 C CA . LEU A 1 134 ? 7.695 -5.207 9.555 1 97.88 134 LEU A CA 1
ATOM 984 C C . LEU A 1 134 ? 8.469 -3.939 9.211 1 97.88 134 LEU A C 1
ATOM 986 O O . LEU A 1 134 ? 8.25 -2.891 9.828 1 97.88 134 LEU A O 1
ATOM 990 N N . SER A 1 135 ? 9.375 -4.086 8.25 1 98.12 135 SER A N 1
ATOM 991 C CA . SER A 1 135 ? 10.086 -2.9 7.785 1 98.12 135 SER A CA 1
ATOM 992 C C . SER A 1 135 ? 9.117 -1.84 7.273 1 98.12 135 SER A C 1
ATOM 994 O O . SER A 1 135 ? 9.281 -0.652 7.559 1 98.12 135 SER A O 1
ATOM 996 N N . TRP A 1 136 ? 8.117 -2.291 6.539 1 97.31 136 TRP A N 1
ATOM 997 C CA . TRP A 1 136 ? 7.098 -1.379 6.02 1 97.31 136 TRP A CA 1
ATOM 998 C C . TRP A 1 136 ? 6.352 -0.693 7.156 1 97.31 136 TRP A C 1
ATOM 1000 O O . TRP A 1 136 ? 6.062 0.504 7.086 1 97.31 136 TRP A O 1
ATOM 1010 N N . ALA A 1 137 ? 6.035 -1.355 8.188 1 96.94 137 ALA A N 1
ATOM 1011 C CA . ALA A 1 137 ? 5.301 -0.781 9.312 1 96.94 137 ALA A CA 1
ATOM 1012 C C . ALA A 1 137 ? 6.082 0.366 9.945 1 96.94 137 ALA A C 1
ATOM 1014 O O . ALA A 1 137 ? 5.512 1.411 10.266 1 96.94 137 ALA A O 1
ATOM 1015 N N . PHE A 1 138 ? 7.355 0.174 10.055 1 96.56 138 PHE A N 1
ATOM 1016 C CA . PHE A 1 138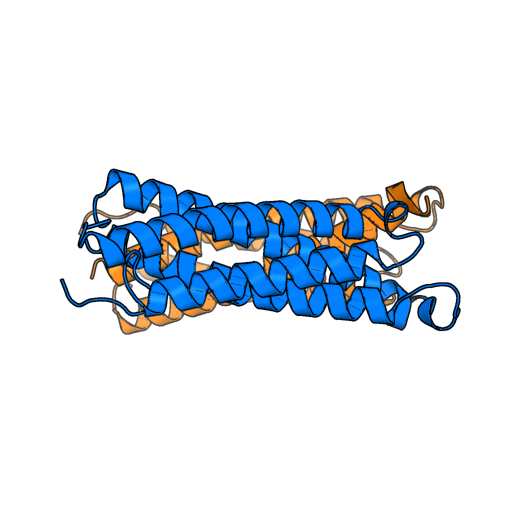 ? 8.211 1.232 10.578 1 96.56 138 PHE A CA 1
ATOM 1017 C C . PHE A 1 138 ? 8.281 2.404 9.602 1 96.56 138 PHE A C 1
ATOM 1019 O O . PHE A 1 138 ? 8.195 3.562 10.016 1 96.56 138 PHE A O 1
ATOM 1026 N N . SER A 1 139 ? 8.391 2.039 8.336 1 95.75 139 SER A N 1
ATOM 1027 C CA . SER A 1 139 ? 8.5 3.076 7.316 1 95.75 139 SER A CA 1
ATOM 1028 C C . SER A 1 139 ? 7.211 3.871 7.184 1 95.75 139 SER A C 1
ATOM 1030 O O . SER A 1 139 ? 7.238 5.09 7.008 1 95.75 139 SER A O 1
ATOM 1032 N N . ALA A 1 140 ? 6.102 3.186 7.312 1 95 140 ALA A N 1
ATOM 1033 C CA . ALA A 1 140 ? 4.805 3.852 7.242 1 95 140 ALA A CA 1
ATOM 1034 C C . ALA A 1 140 ? 4.609 4.801 8.422 1 95 140 ALA A C 1
ATOM 1036 O O . ALA A 1 140 ? 4.082 5.902 8.258 1 95 140 ALA A O 1
ATOM 1037 N N . THR A 1 141 ? 5.016 4.387 9.547 1 93.88 141 THR A N 1
ATOM 1038 C CA . THR A 1 141 ? 4.93 5.234 10.734 1 93.88 141 THR A CA 1
ATOM 1039 C C . THR A 1 141 ? 5.789 6.484 10.562 1 93.88 141 THR A C 1
ATOM 1041 O O . THR A 1 141 ? 5.348 7.594 10.859 1 93.88 141 THR A O 1
ATOM 1044 N N . SER A 1 142 ? 6.941 6.289 10.016 1 93.81 142 SER A N 1
ATOM 1045 C CA . SER A 1 142 ? 7.832 7.418 9.758 1 93.81 142 SER A CA 1
ATOM 1046 C C . SER A 1 142 ? 7.219 8.383 8.75 1 93.81 142 SER A C 1
ATOM 1048 O O . SER A 1 142 ? 7.273 9.602 8.93 1 93.81 142 SER A O 1
ATOM 1050 N N . ALA A 1 143 ? 6.641 7.863 7.77 1 93.5 143 ALA A N 1
ATOM 1051 C CA . ALA A 1 143 ? 6.027 8.68 6.727 1 93.5 143 ALA A CA 1
ATOM 1052 C C . ALA A 1 143 ? 4.875 9.516 7.285 1 93.5 143 ALA A C 1
ATOM 1054 O O . ALA A 1 143 ? 4.738 10.695 6.961 1 93.5 143 ALA A O 1
ATOM 1055 N N . LEU A 1 144 ? 4.125 8.953 8.141 1 89.62 144 LEU A N 1
ATOM 1056 C CA . LEU A 1 144 ? 2.98 9.641 8.719 1 89.62 144 LEU A CA 1
ATOM 1057 C C . LEU A 1 144 ? 3.436 10.758 9.656 1 89.62 144 LEU A C 1
ATOM 1059 O O . LEU A 1 144 ? 2.883 11.859 9.641 1 89.62 144 LEU A O 1
ATOM 1063 N N . VAL A 1 145 ? 4.414 10.484 10.43 1 90.75 145 VAL A N 1
ATOM 1064 C CA . VAL A 1 145 ? 4.93 11.461 11.383 1 90.75 145 VAL A CA 1
ATOM 1065 C C . VAL A 1 145 ? 5.527 12.656 10.641 1 90.75 145 VAL A C 1
ATOM 1067 O O . VAL A 1 145 ? 5.25 13.805 10.977 1 90.75 145 VAL A O 1
ATOM 1070 N N . MET A 1 146 ? 6.234 12.297 9.633 1 91.12 146 MET A N 1
ATOM 1071 C CA . MET A 1 146 ? 6.855 13.375 8.867 1 91.12 146 MET A CA 1
ATOM 1072 C C . MET A 1 146 ? 5.801 14.195 8.141 1 91.12 146 MET A C 1
ATOM 1074 O O . MET A 1 146 ? 5.93 15.414 8.023 1 91.12 146 MET A O 1
ATOM 1078 N N . PHE A 1 147 ? 4.824 13.531 7.66 1 89.25 147 PHE A N 1
ATOM 1079 C CA . PHE A 1 147 ? 3.744 14.227 6.973 1 89.25 147 PHE A CA 1
ATOM 1080 C C . PHE A 1 147 ? 2.986 15.133 7.938 1 89.25 147 PHE A C 1
ATOM 1082 O O . PHE A 1 147 ? 2.646 16.266 7.594 1 89.25 147 PHE A O 1
ATOM 1089 N N . TRP A 1 148 ? 2.762 14.648 9.141 1 86.75 148 TRP A N 1
ATOM 1090 C CA . TRP A 1 148 ? 2.086 15.445 10.164 1 86.75 148 TRP A CA 1
ATOM 1091 C C . TRP A 1 148 ? 2.916 16.672 10.531 1 86.75 148 TRP A C 1
ATOM 1093 O O . TRP A 1 148 ? 2.383 17.781 10.656 1 86.75 148 TRP A O 1
ATOM 1103 N N . LEU A 1 149 ? 4.148 16.547 10.641 1 87 149 LEU A N 1
ATOM 1104 C CA . LEU A 1 149 ? 5.051 17.625 10.992 1 87 149 LEU A CA 1
ATOM 1105 C C . LEU A 1 149 ? 5.078 18.688 9.898 1 87 149 LEU A C 1
ATOM 1107 O O . LEU A 1 149 ? 5.047 19.891 10.188 1 87 149 LEU A O 1
ATOM 1111 N N . LEU A 1 150 ? 5.059 18.234 8.734 1 87 150 LEU A N 1
ATOM 1112 C CA . LEU A 1 150 ? 5.078 19.172 7.605 1 87 150 LEU A CA 1
ATOM 1113 C C . LEU A 1 150 ? 3.785 19.969 7.543 1 87 150 LEU A C 1
ATOM 1115 O O . LEU A 1 150 ? 3.812 21.172 7.285 1 87 150 LEU A O 1
ATOM 1119 N N . ALA A 1 151 ? 2.697 19.328 7.82 1 84.38 151 ALA A N 1
ATOM 1120 C CA . ALA A 1 151 ? 1.397 20 7.754 1 84.38 151 ALA A CA 1
ATOM 1121 C C . ALA A 1 151 ? 1.213 20.969 8.922 1 84.38 151 ALA A C 1
ATOM 1123 O O . ALA A 1 151 ? 0.406 21.891 8.844 1 84.38 151 ALA A O 1
ATOM 1124 N N . SER A 1 152 ? 1.983 20.766 10 1 82.75 152 SER A N 1
ATOM 1125 C CA . SER A 1 152 ? 1.838 21.594 11.203 1 82.75 152 SER A CA 1
ATOM 1126 C C . SER A 1 152 ? 2.799 22.766 11.188 1 82.75 152 SER A C 1
ATOM 1128 O O . SER A 1 152 ? 2.791 23.594 12.109 1 82.75 152 SER A O 1
ATOM 1130 N N . LEU A 1 153 ? 3.633 22.859 10.281 1 80.81 153 LEU A N 1
ATOM 1131 C CA . LEU A 1 153 ? 4.535 24 10.18 1 80.81 153 LEU A CA 1
ATOM 1132 C C . LEU A 1 153 ? 3.793 25.234 9.695 1 80.81 153 LEU A C 1
ATOM 1134 O O . LEU A 1 153 ? 2.816 25.141 8.945 1 80.81 153 LEU A O 1
ATOM 1138 N N . MET B 1 1 ? -11.742 28.781 5.652 1 43.56 1 MET B N 1
ATOM 1139 C CA . MET B 1 1 ? -10.844 27.656 5.402 1 43.56 1 MET B CA 1
ATOM 1140 C C . MET B 1 1 ? -10.781 27.328 3.912 1 43.56 1 MET B C 1
ATOM 1142 O O . MET B 1 1 ? -11.789 27.391 3.213 1 43.56 1 MET B O 1
ATOM 1146 N N . ARG B 1 2 ? -9.727 27.641 3.188 1 53.69 2 ARG B N 1
ATOM 1147 C CA . ARG B 1 2 ? -9.57 27.438 1.75 1 53.69 2 ARG B CA 1
ATOM 1148 C C . ARG B 1 2 ? -10.055 26.062 1.337 1 53.69 2 ARG B C 1
ATOM 1150 O O . ARG B 1 2 ? -9.711 25.062 1.975 1 53.69 2 ARG B O 1
ATOM 1157 N N . GLU B 1 3 ? -11.094 25.891 0.65 1 67.31 3 GLU B N 1
ATOM 1158 C CA . GLU B 1 3 ? -11.719 24.672 0.165 1 67.31 3 GLU B CA 1
ATOM 1159 C C . GLU B 1 3 ? -10.719 23.797 -0.594 1 67.31 3 GLU B C 1
ATOM 1161 O O . GLU B 1 3 ? -10.18 24.219 -1.623 1 67.31 3 GLU B O 1
ATOM 1166 N N . LEU B 1 4 ? -10 22.969 0.121 1 75.12 4 LEU B N 1
ATOM 1167 C CA . LEU B 1 4 ? -9.094 22.047 -0.548 1 75.12 4 LEU B CA 1
ATOM 1168 C C . LEU B 1 4 ? -9.852 21.156 -1.538 1 75.12 4 LEU B C 1
ATOM 1170 O O . LEU B 1 4 ? -10.945 20.672 -1.237 1 75.12 4 LEU B O 1
ATOM 1174 N N . ALA B 1 5 ? -9.352 21.188 -2.781 1 83.12 5 ALA B N 1
ATOM 1175 C CA . ALA B 1 5 ? -9.906 20.281 -3.785 1 83.12 5 ALA B CA 1
ATOM 1176 C C . ALA B 1 5 ? -9.992 18.859 -3.254 1 83.12 5 ALA B C 1
ATOM 1178 O O . ALA B 1 5 ? -9.039 18.359 -2.66 1 83.12 5 ALA B O 1
ATOM 1179 N N . GLY B 1 6 ? -11.258 18.25 -3.301 1 85.5 6 GLY B N 1
ATOM 1180 C CA . GLY B 1 6 ? -11.445 16.891 -2.84 1 85.5 6 GLY B CA 1
ATOM 1181 C C . GLY B 1 6 ? -12.047 16.812 -1.451 1 85.5 6 GLY B C 1
ATOM 1182 O O . GLY B 1 6 ? -12.242 15.711 -0.917 1 85.5 6 GLY B O 1
ATOM 1183 N N . SER B 1 7 ? -12.344 17.922 -0.921 1 87.88 7 SER B N 1
ATOM 1184 C CA . SER B 1 7 ? -12.938 17.938 0.412 1 87.88 7 SER B CA 1
ATOM 1185 C C . SER B 1 7 ? -14.352 17.375 0.398 1 87.88 7 SER B C 1
ATOM 1187 O O . SER B 1 7 ? -15.031 17.422 -0.627 1 87.88 7 SER B O 1
ATOM 1189 N N . PRO B 1 8 ? -14.719 16.797 1.5 1 87.56 8 PRO B N 1
ATOM 1190 C CA . PRO B 1 8 ? -16.078 16.266 1.573 1 87.56 8 PRO B CA 1
ATOM 1191 C C . PRO B 1 8 ? -17.156 17.328 1.416 1 87.56 8 PRO B C 1
ATOM 1193 O O . PRO B 1 8 ? -16.969 18.453 1.893 1 87.56 8 PRO B O 1
ATOM 1196 N N . GLY B 1 9 ? -18.25 17.094 0.676 1 88.12 9 GLY B N 1
ATOM 1197 C CA . GLY B 1 9 ? -19.359 18.031 0.478 1 88.12 9 GLY B CA 1
ATOM 1198 C C . GLY B 1 9 ? -19.141 18.953 -0.708 1 88.12 9 GLY B C 1
ATOM 1199 O O . GLY B 1 9 ? -19.859 19.938 -0.864 1 88.12 9 GLY B O 1
ATOM 1200 N N . THR B 1 10 ? -18.172 18.703 -1.518 1 90.56 10 THR B N 1
ATOM 1201 C CA . THR B 1 10 ? -17.891 19.516 -2.701 1 90.56 10 THR B CA 1
ATOM 1202 C C . THR B 1 10 ? -18.047 18.688 -3.971 1 90.56 10 THR B C 1
ATOM 1204 O O . THR B 1 10 ? -18.109 17.453 -3.906 1 90.56 10 THR B O 1
ATOM 1207 N N . TRP B 1 11 ? -18.078 19.406 -5.098 1 90.88 11 TRP B N 1
ATOM 1208 C CA . TRP B 1 11 ? -18.188 18.734 -6.387 1 90.88 11 TRP B CA 1
ATOM 1209 C C . TRP B 1 11 ? -16.922 17.906 -6.676 1 90.88 11 TRP B C 1
ATOM 1211 O O . TRP B 1 11 ? -17 16.828 -7.258 1 90.88 11 TRP B O 1
ATOM 1221 N N . SER B 1 12 ? -15.805 18.391 -6.25 1 92 12 SER B N 1
ATOM 1222 C CA . SER B 1 12 ? -14.555 17.672 -6.453 1 92 12 SER B CA 1
ATOM 1223 C C . SER B 1 12 ? -14.484 16.422 -5.586 1 92 12 SER B C 1
ATOM 1225 O O . SER B 1 12 ? -13.992 15.383 -6.023 1 92 12 SER B O 1
ATOM 1227 N N . GLY B 1 13 ? -15.016 16.578 -4.465 1 92.62 13 GLY B N 1
ATOM 1228 C CA . GLY B 1 13 ? -15.094 15.398 -3.607 1 92.62 13 GLY B CA 1
ATOM 1229 C C . GLY B 1 13 ? -16.031 14.328 -4.145 1 92.62 13 GLY B C 1
ATOM 1230 O O . GLY B 1 13 ? -15.703 13.141 -4.102 1 92.62 13 GLY B O 1
ATOM 1231 N N . LEU B 1 14 ? -17.062 14.758 -4.66 1 94 14 LEU B N 1
ATOM 1232 C CA . LEU B 1 14 ? -18.031 13.836 -5.238 1 94 14 LEU B CA 1
ATOM 1233 C C . LEU B 1 14 ? -17.453 13.125 -6.449 1 94 14 LEU B C 1
ATOM 1235 O O . LEU B 1 14 ? -17.641 11.914 -6.621 1 94 14 LEU B O 1
ATOM 1239 N N . SER B 1 15 ? -16.766 13.859 -7.254 1 94.44 15 SER B N 1
ATOM 1240 C CA . SER B 1 15 ? -16.125 13.266 -8.422 1 94.44 15 SER B CA 1
ATOM 1241 C C . SER B 1 15 ? -15.125 12.188 -8.023 1 94.44 15 SER B C 1
ATOM 1243 O O . SER B 1 15 ? -15.016 11.156 -8.688 1 94.44 15 SER B O 1
ATOM 1245 N N . LEU B 1 16 ? -14.352 12.352 -6.969 1 95 16 LEU B N 1
ATOM 1246 C CA . LEU B 1 16 ? -13.398 11.367 -6.465 1 95 16 LEU B CA 1
ATOM 1247 C C . LEU B 1 16 ? -14.109 10.094 -6.02 1 95 16 LEU B C 1
ATOM 1249 O O . LEU B 1 16 ? -13.68 8.984 -6.352 1 95 16 LEU B O 1
ATOM 1253 N N . ARG B 1 17 ? -15.203 10.25 -5.395 1 96.38 17 ARG B N 1
ATOM 1254 C CA . ARG B 1 17 ? -15.945 9.109 -4.867 1 96.38 17 ARG B CA 1
ATOM 1255 C C . ARG B 1 17 ? -16.594 8.312 -5.992 1 96.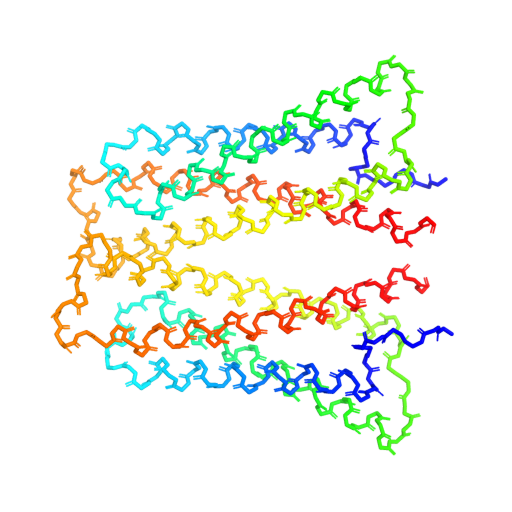38 17 ARG B C 1
ATOM 1257 O O . ARG B 1 17 ? -16.641 7.078 -5.938 1 96.38 17 ARG B O 1
ATOM 1264 N N . VAL B 1 18 ? -17.062 8.992 -6.938 1 96.25 18 VAL B N 1
ATOM 1265 C CA . VAL B 1 18 ? -17.688 8.32 -8.078 1 96.25 18 VAL B CA 1
ATOM 1266 C C . VAL B 1 18 ? -16.625 7.547 -8.859 1 96.25 18 VAL B C 1
ATOM 1268 O O . VAL B 1 18 ? -16.875 6.418 -9.289 1 96.25 18 VAL B O 1
ATOM 1271 N N . GLY B 1 19 ? -15.523 8.188 -9.008 1 96.81 19 GLY B N 1
ATOM 1272 C CA . GLY B 1 19 ? -14.422 7.48 -9.648 1 96.81 19 GLY B CA 1
ATOM 1273 C C . GLY B 1 19 ? -14.016 6.215 -8.914 1 96.81 19 GLY B C 1
ATOM 1274 O O . GLY B 1 19 ? -13.828 5.164 -9.539 1 96.81 19 GLY B O 1
ATOM 1275 N N . GLN B 1 20 ? -13.914 6.27 -7.617 1 97.5 20 GLN B N 1
ATOM 1276 C CA . GLN B 1 20 ? -13.617 5.102 -6.801 1 97.5 20 GLN B CA 1
ATOM 1277 C C . GLN B 1 20 ? -14.656 4.004 -7.008 1 97.5 20 GLN B C 1
ATOM 1279 O O . GLN B 1 20 ? -14.305 2.836 -7.188 1 97.5 20 GLN B O 1
ATOM 1284 N N . LEU B 1 21 ? -15.883 4.406 -7.027 1 98 21 LEU B N 1
ATOM 1285 C CA . LEU B 1 21 ? -17 3.469 -7.121 1 98 21 LEU B CA 1
ATOM 1286 C C . LEU B 1 21 ? -17 2.771 -8.477 1 98 21 LEU B C 1
ATOM 1288 O O . LEU B 1 21 ? -17.141 1.548 -8.547 1 98 21 LEU B O 1
ATOM 1292 N N . VAL B 1 22 ? -16.844 3.488 -9.508 1 98.31 22 VAL B N 1
ATOM 1293 C CA . VAL B 1 22 ? -16.922 2.965 -10.867 1 98.31 22 VAL B CA 1
ATOM 1294 C C . VAL B 1 22 ? -15.797 1.972 -11.117 1 98.31 22 VAL B C 1
ATOM 1296 O O . VAL B 1 22 ? -16.031 0.861 -11.594 1 98.31 22 VAL B O 1
ATOM 1299 N N . PHE B 1 23 ? -14.602 2.291 -10.695 1 98.75 23 PHE B N 1
ATOM 1300 C CA . PHE B 1 23 ? -13.461 1.426 -10.969 1 98.75 23 PHE B CA 1
ATOM 1301 C C . PHE B 1 23 ? -13.461 0.222 -10.031 1 98.75 23 PHE B C 1
ATOM 1303 O O . PHE B 1 23 ? -13.031 -0.869 -10.414 1 98.75 23 PHE B O 1
ATOM 1310 N N . ALA B 1 24 ? -13.93 0.411 -8.859 1 98.69 24 ALA B N 1
ATOM 1311 C CA . ALA B 1 24 ? -14.062 -0.726 -7.953 1 98.69 24 ALA B CA 1
ATOM 1312 C C . ALA B 1 24 ? -15.086 -1.731 -8.469 1 98.69 24 ALA B C 1
ATOM 1314 O O . ALA B 1 24 ? -14.828 -2.938 -8.477 1 98.69 24 ALA B O 1
ATOM 1315 N N . ALA B 1 25 ? -16.188 -1.201 -8.945 1 98.31 25 ALA B N 1
ATOM 1316 C CA . ALA B 1 25 ? -17.234 -2.066 -9.484 1 98.31 25 ALA B CA 1
ATOM 1317 C C . ALA B 1 25 ? -16.766 -2.779 -10.75 1 98.31 25 ALA B C 1
ATOM 1319 O O . ALA B 1 25 ? -17.031 -3.967 -10.938 1 98.31 25 ALA B O 1
ATOM 1320 N N . ALA B 1 26 ? -16.094 -2.062 -11.539 1 98.44 26 ALA B N 1
ATOM 1321 C CA . ALA B 1 26 ? -15.547 -2.654 -12.758 1 98.44 26 ALA B CA 1
ATOM 1322 C C . ALA B 1 26 ? -14.57 -3.783 -12.438 1 98.44 26 ALA B C 1
ATOM 1324 O O . ALA B 1 26 ? -14.57 -4.82 -13.102 1 98.44 26 ALA B O 1
ATOM 1325 N N . SER B 1 27 ? -13.758 -3.605 -11.422 1 98.62 27 SER B N 1
ATOM 1326 C CA . SER B 1 27 ? -12.82 -4.637 -11.008 1 98.62 27 SER B CA 1
ATOM 1327 C C . SER B 1 27 ? -13.547 -5.883 -10.516 1 98.62 27 SER B C 1
ATOM 1329 O O . SER B 1 27 ? -13.172 -7.008 -10.867 1 98.62 27 SER B O 1
ATOM 1331 N N . VAL B 1 28 ? -14.578 -5.656 -9.781 1 98.25 28 VAL B N 1
ATOM 1332 C CA . VAL B 1 28 ? -15.359 -6.773 -9.273 1 98.25 28 VAL B CA 1
ATOM 1333 C C . VAL B 1 28 ? -15.992 -7.535 -10.438 1 98.25 28 VAL B C 1
ATOM 1335 O O . VAL B 1 28 ? -15.906 -8.766 -10.5 1 98.25 28 VAL B O 1
ATOM 1338 N N . CYS B 1 29 ? -16.547 -6.844 -11.367 1 97.81 29 CYS B N 1
ATOM 1339 C CA . CYS B 1 29 ? -17.203 -7.461 -12.508 1 97.81 29 CYS B CA 1
ATOM 1340 C C . CYS B 1 29 ? -16.219 -8.227 -13.367 1 97.81 29 CYS B C 1
ATOM 134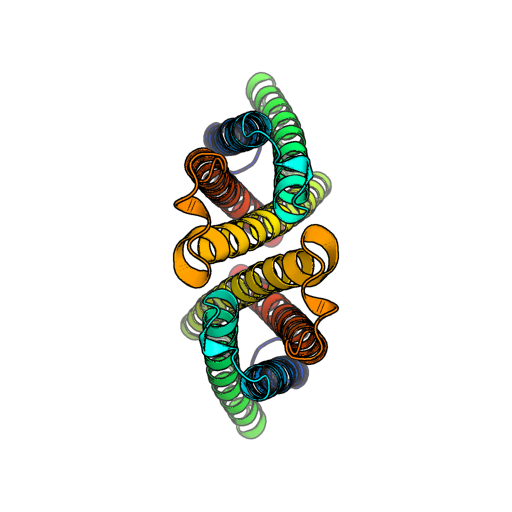2 O O . CYS B 1 29 ? -16.484 -9.359 -13.781 1 97.81 29 CYS B O 1
ATOM 1344 N N . ALA B 1 30 ? -15.062 -7.645 -13.555 1 97.69 30 ALA B N 1
ATOM 1345 C CA . ALA B 1 30 ? -14.031 -8.289 -14.367 1 97.69 30 ALA B CA 1
ATOM 1346 C C . ALA B 1 30 ? -13.516 -9.555 -13.695 1 97.69 30 ALA B C 1
ATOM 1348 O O . ALA B 1 30 ? -13.32 -10.578 -14.359 1 97.69 30 ALA B O 1
ATOM 1349 N N . THR B 1 31 ? -13.336 -9.484 -12.438 1 97.12 31 THR B N 1
ATOM 1350 C CA . THR B 1 31 ? -12.844 -10.656 -11.727 1 97.12 31 THR B CA 1
ATOM 1351 C C . THR B 1 31 ? -13.898 -11.758 -11.703 1 97.12 31 THR B C 1
ATOM 1353 O O . THR B 1 31 ? -13.594 -12.93 -11.953 1 97.12 31 THR B O 1
ATOM 1356 N N . ALA B 1 32 ? -15.133 -11.359 -11.461 1 95.69 32 ALA B N 1
ATOM 1357 C CA . ALA B 1 32 ? -16.219 -12.32 -11.344 1 95.69 32 ALA B CA 1
ATOM 1358 C C . ALA B 1 32 ? -16.516 -12.984 -12.688 1 95.69 32 ALA B C 1
ATOM 1360 O O . ALA B 1 32 ? -17.047 -14.102 -12.742 1 95.69 32 ALA B O 1
ATOM 1361 N N . SER B 1 33 ? -16.172 -12.312 -13.75 1 95 33 SER B N 1
ATOM 1362 C CA . SER B 1 33 ? -16.422 -12.859 -15.078 1 95 33 SER B CA 1
ATOM 1363 C C . SER B 1 33 ? -15.32 -13.828 -15.492 1 95 33 SER B C 1
ATOM 1365 O O . SER B 1 33 ? -15.453 -14.539 -16.484 1 95 33 SER B O 1
ATOM 1367 N N . ALA B 1 34 ? -14.234 -13.797 -14.758 1 92.94 34 ALA B N 1
ATOM 1368 C CA . ALA B 1 34 ? -13.141 -14.727 -15.023 1 92.94 34 ALA B CA 1
ATOM 1369 C C . ALA B 1 34 ? -13.422 -16.094 -14.414 1 92.94 34 ALA B C 1
ATOM 1371 O O . ALA B 1 34 ? -13.438 -16.234 -13.188 1 92.94 34 ALA B O 1
ATOM 1372 N N . LEU B 1 35 ? -13.57 -17.125 -15.281 1 87.06 35 LEU B N 1
ATOM 1373 C CA . LEU B 1 35 ? -13.883 -18.469 -14.812 1 87.06 35 LEU B CA 1
ATOM 1374 C C . LEU B 1 35 ? -12.742 -19.031 -13.977 1 87.06 35 LEU B C 1
ATOM 1376 O O . LEU B 1 35 ? -11.57 -18.922 -14.352 1 87.06 35 LEU B O 1
ATOM 1380 N N . GLY B 1 36 ? -13.078 -19.5 -12.805 1 90.38 36 GLY B N 1
ATOM 1381 C CA . GLY B 1 36 ? -12.102 -20.172 -11.961 1 90.38 36 GLY B CA 1
ATOM 1382 C C . GLY B 1 36 ? -11.391 -19.234 -11.008 1 90.38 36 GLY B C 1
ATOM 1383 O O . GLY B 1 36 ? -10.422 -19.625 -10.352 1 90.38 36 GLY B O 1
ATOM 1384 N N . PHE B 1 37 ? -11.812 -17.969 -10.969 1 92.38 37 PHE B N 1
ATOM 1385 C CA . PHE B 1 37 ? -11.125 -17 -10.125 1 92.38 37 PHE B CA 1
ATOM 1386 C C . PHE B 1 37 ? -11.141 -17.453 -8.664 1 92.38 37 PHE B C 1
ATOM 1388 O O . PHE B 1 37 ? -10.211 -17.156 -7.91 1 92.38 37 PHE B O 1
ATOM 1395 N N . ALA B 1 38 ? -12.156 -18.188 -8.227 1 93.06 38 ALA B N 1
ATOM 1396 C CA . ALA B 1 38 ? -12.352 -18.578 -6.832 1 93.06 38 ALA B CA 1
ATOM 1397 C C . ALA B 1 38 ? -11.281 -19.547 -6.371 1 93.06 38 ALA B C 1
ATOM 1399 O O . ALA B 1 38 ? -11.102 -19.766 -5.168 1 93.06 38 ALA B O 1
ATOM 1400 N N . ALA B 1 39 ? -10.555 -20.156 -7.312 1 93.62 39 ALA B N 1
ATOM 1401 C CA . ALA B 1 39 ? -9.5 -21.109 -6.98 1 93.62 39 ALA B CA 1
ATOM 1402 C C . ALA B 1 39 ? -8.234 -20.391 -6.52 1 93.62 39 ALA B C 1
ATOM 1404 O O . ALA B 1 39 ? -7.34 -21.016 -5.941 1 93.62 39 ALA B O 1
ATOM 1405 N N . TYR B 1 40 ? -8.234 -19.125 -6.75 1 94.5 40 TYR B N 1
ATOM 1406 C CA . TYR B 1 40 ? -7.055 -18.344 -6.398 1 94.5 40 TYR B CA 1
ATOM 1407 C C . TYR B 1 40 ? -7.363 -17.344 -5.293 1 94.5 40 TYR B C 1
ATOM 1409 O O . TYR B 1 40 ? -8.156 -16.422 -5.492 1 94.5 40 TYR B O 1
ATOM 1417 N N . THR B 1 41 ? -6.707 -17.438 -4.195 1 96.19 41 THR B N 1
ATOM 1418 C CA . THR B 1 41 ? -6.941 -16.625 -3.006 1 96.19 41 THR B CA 1
ATOM 1419 C C . THR B 1 41 ? -6.727 -15.148 -3.312 1 96.19 41 THR B C 1
ATOM 1421 O O . THR B 1 41 ? -7.465 -14.297 -2.818 1 96.19 41 THR B O 1
ATOM 1424 N N . ALA B 1 42 ? -5.707 -14.875 -4.117 1 96.88 42 ALA B N 1
ATOM 1425 C CA . ALA B 1 42 ? -5.379 -13.484 -4.434 1 96.88 42 ALA B CA 1
ATOM 1426 C C . ALA B 1 42 ? -6.555 -12.781 -5.105 1 96.88 42 ALA B C 1
ATOM 1428 O O . ALA B 1 42 ? -6.84 -11.617 -4.812 1 96.88 42 ALA B O 1
ATOM 1429 N N . PHE B 1 43 ? -7.312 -13.492 -5.949 1 97.25 43 PHE B N 1
ATOM 1430 C CA . PHE B 1 43 ? -8.422 -12.883 -6.68 1 97.25 43 PHE B CA 1
ATOM 1431 C C . PHE B 1 43 ? -9.68 -12.859 -5.828 1 97.25 43 PHE B C 1
ATOM 1433 O O . PHE B 1 43 ? -10.508 -11.953 -5.965 1 97.25 43 PHE B O 1
ATOM 1440 N N . CYS B 1 44 ? -9.75 -13.758 -4.926 1 96.56 44 CYS B N 1
ATOM 1441 C CA . CYS B 1 44 ? -10.828 -13.688 -3.941 1 96.56 44 CYS B CA 1
ATOM 1442 C C . CYS B 1 44 ? -10.641 -12.484 -3.021 1 96.56 44 CYS B C 1
ATOM 1444 O O . CYS B 1 44 ? -11.602 -11.781 -2.711 1 96.56 44 CYS B O 1
ATOM 1446 N N . TYR B 1 45 ? -9.414 -12.281 -2.615 1 96.75 45 TYR B N 1
ATOM 1447 C CA . TYR B 1 45 ? -9.102 -11.109 -1.81 1 96.75 45 TYR B CA 1
ATOM 1448 C C . TYR B 1 45 ? -9.352 -9.828 -2.594 1 96.75 45 TYR B C 1
ATOM 1450 O O . TYR B 1 45 ? -9.836 -8.836 -2.039 1 96.75 45 TYR B O 1
ATOM 1458 N N . LEU B 1 46 ? -9.055 -9.812 -3.834 1 98 46 LEU B N 1
ATOM 1459 C CA . LEU B 1 46 ? -9.273 -8.648 -4.684 1 98 46 LEU B CA 1
ATOM 1460 C C . LEU B 1 46 ? -10.758 -8.305 -4.766 1 98 46 LEU B C 1
ATOM 1462 O O . LEU B 1 46 ? -11.148 -7.152 -4.57 1 98 46 LEU B O 1
ATOM 1466 N N . ILE B 1 47 ? -11.602 -9.258 -4.961 1 97.62 47 ILE B N 1
ATOM 1467 C CA . ILE B 1 47 ? -13.039 -9.023 -5.051 1 97.62 47 ILE B CA 1
ATOM 1468 C C . ILE B 1 47 ? -13.562 -8.531 -3.707 1 97.62 47 ILE B C 1
ATOM 1470 O O . ILE B 1 47 ? -14.391 -7.613 -3.654 1 97.62 47 ILE B O 1
ATOM 1474 N N . ALA B 1 48 ? -13.102 -9.133 -2.652 1 97.56 48 ALA B N 1
ATOM 1475 C CA . ALA B 1 48 ? -13.555 -8.727 -1.322 1 97.56 48 ALA B CA 1
ATOM 1476 C C . ALA B 1 48 ? -13.164 -7.277 -1.03 1 97.56 48 ALA B C 1
ATOM 1478 O O . ALA B 1 48 ? -13.977 -6.492 -0.547 1 97.56 48 ALA B O 1
ATOM 1479 N N . SER B 1 49 ? -11.922 -6.969 -1.372 1 98.12 49 SER B N 1
ATOM 1480 C CA . SER B 1 49 ? -11.422 -5.621 -1.107 1 98.12 49 SER B CA 1
ATOM 1481 C C . SER B 1 49 ? -12.125 -4.59 -1.981 1 98.12 49 SER B C 1
ATOM 1483 O O . SER B 1 49 ? -12.516 -3.523 -1.5 1 98.12 49 SER B O 1
ATOM 1485 N N . MET B 1 50 ? -12.305 -4.895 -3.254 1 98.5 50 MET B N 1
ATOM 1486 C CA . MET B 1 50 ? -12.969 -3.969 -4.168 1 98.5 50 MET B CA 1
ATOM 1487 C C . MET B 1 50 ? -14.453 -3.834 -3.832 1 98.5 50 MET B C 1
ATOM 1489 O O . MET B 1 50 ? -15.047 -2.773 -4.035 1 98.5 50 MET B O 1
ATOM 1493 N N . GLY B 1 51 ? -15.008 -4.902 -3.361 1 98.06 51 GLY B N 1
ATOM 1494 C CA . GLY B 1 51 ? -16.375 -4.801 -2.875 1 98.06 51 GLY B CA 1
ATOM 1495 C C . GLY B 1 51 ? -16.531 -3.85 -1.705 1 98.06 51 GLY B C 1
ATOM 1496 O O . GLY B 1 51 ? -17.453 -3.029 -1.68 1 98.06 51 GLY B O 1
ATOM 1497 N N . LEU B 1 52 ? -15.594 -3.988 -0.779 1 97.88 52 LEU B N 1
ATOM 1498 C CA . LEU B 1 52 ? -15.586 -3.09 0.369 1 97.88 52 LEU B CA 1
ATOM 1499 C C . LEU B 1 52 ? -15.383 -1.645 -0.074 1 97.88 52 LEU B C 1
ATOM 1501 O O . LEU B 1 52 ? -16.062 -0.74 0.402 1 97.88 52 LEU B O 1
ATOM 1505 N N . GLN B 1 53 ? -14.469 -1.478 -0.981 1 98.06 53 GLN B N 1
ATOM 1506 C CA . GLN B 1 53 ? -14.195 -0.149 -1.519 1 98.06 53 GLN B CA 1
ATOM 1507 C C . GLN B 1 53 ? -15.43 0.424 -2.217 1 98.06 53 GLN B C 1
ATOM 1509 O O . GLN B 1 53 ? -15.734 1.609 -2.074 1 98.06 53 GLN B O 1
ATOM 1514 N N . ALA B 1 54 ? -16.109 -0.393 -2.957 1 98 54 ALA B N 1
ATOM 1515 C CA . ALA B 1 54 ? -17.312 0.064 -3.662 1 98 54 ALA B CA 1
ATOM 1516 C C . ALA B 1 54 ? -18.406 0.49 -2.68 1 98 54 ALA B C 1
ATOM 1518 O O . ALA B 1 54 ? -19.016 1.541 -2.85 1 98 54 ALA B O 1
ATOM 1519 N N . LEU B 1 55 ? -18.578 -0.256 -1.651 1 97.44 55 LEU B N 1
ATOM 1520 C CA . LEU B 1 55 ? -19.594 0.055 -0.649 1 97.44 55 LEU B CA 1
ATOM 1521 C C . LEU B 1 55 ? -19.25 1.334 0.102 1 97.44 55 LEU B C 1
ATOM 1523 O O . LEU B 1 55 ? -20.109 2.191 0.313 1 97.44 55 LEU B O 1
ATOM 1527 N N . TRP B 1 56 ? -18 1.436 0.474 1 97.38 56 TRP B N 1
ATOM 1528 C CA . TRP B 1 56 ? -17.547 2.617 1.193 1 97.38 56 TRP B CA 1
ATOM 1529 C C . TRP B 1 56 ? -17.688 3.869 0.337 1 97.38 56 TRP B C 1
ATOM 1531 O O . TRP B 1 56 ? -18.219 4.883 0.797 1 97.38 56 TRP B O 1
ATOM 1541 N N . SER B 1 57 ? -17.344 3.781 -0.905 1 97.25 57 SER B N 1
ATOM 1542 C CA . SER B 1 57 ? -17.406 4.922 -1.811 1 97.25 57 SER B CA 1
ATOM 1543 C C . SER B 1 57 ? -18.859 5.301 -2.111 1 97.25 57 SER B C 1
ATOM 1545 O O . SER B 1 57 ? -19.172 6.48 -2.258 1 97.25 57 SER B O 1
ATOM 1547 N N . LEU B 1 58 ? -19.703 4.352 -2.215 1 97.12 58 LEU B N 1
ATOM 1548 C CA . LEU B 1 58 ? -21.109 4.617 -2.438 1 97.12 58 LEU B CA 1
ATOM 1549 C C . LEU B 1 58 ? -21.719 5.387 -1.263 1 97.12 58 LEU B C 1
ATOM 1551 O O . LEU B 1 58 ? -22.438 6.359 -1.459 1 97.12 58 LEU B O 1
ATOM 1555 N N . GLY B 1 59 ? -21.391 4.93 -0.108 1 96 59 GLY B N 1
ATOM 1556 C CA . GLY B 1 59 ? -21.859 5.617 1.084 1 96 59 GLY B CA 1
ATOM 1557 C C . GLY B 1 59 ? -21.391 7.062 1.155 1 96 59 GLY B C 1
ATOM 1558 O O . GLY B 1 59 ? -22.188 7.961 1.428 1 96 59 GLY B O 1
ATOM 1559 N N . LEU B 1 60 ? -20.172 7.285 0.888 1 94.94 60 LEU B N 1
ATOM 1560 C CA . LEU B 1 60 ? -19.625 8.633 0.962 1 94.94 60 LEU B CA 1
ATOM 1561 C C . LEU B 1 60 ? -20.188 9.508 -0.155 1 94.94 60 LEU B C 1
ATOM 1563 O O . LEU B 1 60 ? -20.391 10.711 0.036 1 94.94 60 LEU B O 1
ATOM 1567 N N . ALA B 1 61 ? -20.375 8.914 -1.314 1 95.31 61 ALA B N 1
ATOM 1568 C CA . ALA B 1 61 ? -20.969 9.664 -2.42 1 95.31 61 ALA B CA 1
ATOM 1569 C C . ALA B 1 61 ? -22.375 10.133 -2.07 1 95.31 61 ALA B C 1
ATOM 1571 O O . ALA B 1 61 ? -22.75 11.266 -2.383 1 95.31 61 ALA B O 1
ATOM 1572 N N . CYS B 1 62 ? -23.094 9.32 -1.439 1 95.12 62 CYS B N 1
ATOM 1573 C CA . CYS B 1 62 ? -24.438 9.695 -1.006 1 95.12 62 CYS B CA 1
ATOM 1574 C C . CYS B 1 62 ? -24.391 10.812 0.024 1 95.12 62 CYS B C 1
ATOM 1576 O O . CYS B 1 62 ? -25.203 11.742 -0.027 1 95.12 62 CYS B O 1
ATOM 1578 N N . LEU B 1 63 ? -23.516 10.773 0.911 1 93.5 63 LEU B N 1
ATOM 1579 C CA . LEU B 1 63 ? -23.359 11.82 1.914 1 93.5 63 LEU B CA 1
ATOM 1580 C C . LEU B 1 63 ? -22.969 13.141 1.262 1 93.5 63 LEU B C 1
ATOM 1582 O O . LEU B 1 63 ? -23.469 14.203 1.646 1 93.5 63 LEU B O 1
ATOM 1586 N N . ASP B 1 64 ? -22.078 13.047 0.342 1 93.44 64 ASP B N 1
ATOM 1587 C CA . ASP B 1 64 ? -21.672 14.25 -0.376 1 93.44 64 ASP B CA 1
ATOM 1588 C C . ASP B 1 64 ? -22.844 14.859 -1.127 1 93.44 64 ASP B C 1
ATOM 1590 O O . ASP B 1 64 ? -23.016 16.078 -1.14 1 93.44 64 ASP B O 1
ATOM 1594 N N . CYS B 1 65 ? -23.625 14.016 -1.755 1 93.19 65 CYS B N 1
ATOM 1595 C CA . CYS B 1 65 ? -24.812 14.492 -2.453 1 93.19 65 CYS B CA 1
ATOM 1596 C C . CYS B 1 65 ? -25.781 15.164 -1.487 1 93.19 65 CYS B C 1
ATOM 1598 O O . CYS B 1 65 ? -26.328 16.234 -1.785 1 93.19 65 CYS B O 1
ATOM 1600 N N . TYR B 1 66 ? -25.906 14.477 -0.396 1 93 66 TYR B N 1
ATOM 1601 C CA . TYR B 1 66 ? -26.781 15.023 0.635 1 93 66 TYR B CA 1
ATOM 1602 C C . TYR B 1 66 ? -26.281 16.391 1.11 1 93 66 TYR B C 1
ATOM 1604 O O . TYR B 1 66 ? -27.062 17.328 1.238 1 93 66 TYR B O 1
ATOM 1612 N N . ALA B 1 67 ? -25.078 16.5 1.342 1 93.06 67 ALA B N 1
ATOM 1613 C CA . ALA B 1 67 ? -24.484 17.75 1.818 1 93.06 67 ALA B CA 1
ATOM 1614 C C . ALA B 1 67 ? -24.594 18.844 0.76 1 93.06 67 ALA B C 1
ATOM 1616 O O . ALA B 1 67 ? -24.828 20 1.085 1 93.06 67 ALA B O 1
ATOM 1617 N N . LEU B 1 68 ? -24.422 18.578 -0.4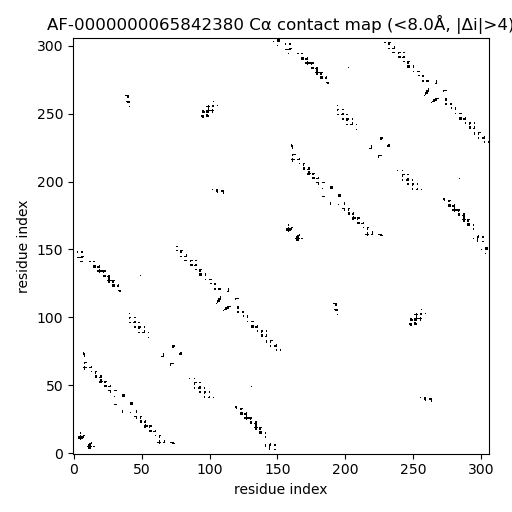77 1 91.69 68 LEU B N 1
ATOM 1618 C CA . LEU B 1 68 ? -24.5 19.547 -1.564 1 91.69 68 LEU B CA 1
ATOM 1619 C C . LEU B 1 68 ? -25.938 20.031 -1.761 1 91.69 68 LEU B C 1
ATOM 1621 O O . LEU B 1 68 ? -26.172 21.219 -2.01 1 91.69 68 LEU B O 1
ATOM 1625 N N . LYS B 1 69 ? -26.828 19.156 -1.627 1 93.75 69 LYS B N 1
ATOM 1626 C CA . LYS B 1 69 ? -28.234 19.5 -1.831 1 93.75 69 LYS B CA 1
ATOM 1627 C C . LYS B 1 69 ? -28.766 20.344 -0.676 1 93.75 69 LYS B C 1
ATOM 1629 O O . LYS B 1 69 ? -29.531 21.281 -0.889 1 93.75 69 LYS B O 1
ATOM 1634 N N . PHE B 1 70 ? -28.328 20.031 0.56 1 93.06 70 PHE B N 1
ATOM 1635 C CA . PHE B 1 70 ? -28.906 20.672 1.733 1 93.06 70 PHE B CA 1
ATOM 1636 C C . PHE B 1 70 ? -27.922 21.688 2.328 1 93.06 70 PHE B C 1
ATOM 1638 O O . PHE B 1 70 ? -28.203 22.281 3.375 1 93.06 70 PHE B O 1
ATOM 1645 N N . LYS B 1 71 ? -26.766 21.859 1.769 1 88.81 71 LYS B N 1
ATOM 1646 C CA . LYS B 1 71 ? -25.75 22.844 2.156 1 88.81 71 LYS B CA 1
ATOM 1647 C C . LYS B 1 71 ? -25.297 22.625 3.592 1 88.81 71 LYS B C 1
ATOM 1649 O O . LYS B 1 71 ? -25.25 23.562 4.391 1 88.81 71 LYS B O 1
ATOM 1654 N N . LYS B 1 72 ? -25.047 21.359 3.824 1 87.5 72 LYS B N 1
ATOM 1655 C CA . LYS B 1 72 ? -24.531 21 5.141 1 87.5 72 LYS B CA 1
ATOM 1656 C C . LYS B 1 72 ? -23.016 20.922 5.141 1 87.5 72 LYS B C 1
ATOM 1658 O O . LYS B 1 72 ? -22.406 20.578 4.125 1 87.5 72 LYS B O 1
ATOM 1663 N N . ASP B 1 73 ? -22.453 21.281 6.293 1 83.19 73 ASP B N 1
ATOM 1664 C CA . ASP B 1 73 ? -21 21.234 6.43 1 83.19 73 ASP B CA 1
ATOM 1665 C C . ASP B 1 73 ? -20.562 19.891 7.023 1 83.19 73 ASP B C 1
ATOM 1667 O O . ASP B 1 73 ? -21.078 19.453 8.055 1 83.19 73 ASP B O 1
ATOM 1671 N N . LEU B 1 74 ? -19.656 19.266 6.316 1 83.62 74 LEU B N 1
ATOM 1672 C CA . LEU B 1 74 ? -19.156 17.984 6.781 1 83.62 74 LEU B CA 1
ATOM 1673 C C . LEU B 1 74 ? -17.75 18.125 7.371 1 83.62 74 LEU B C 1
ATOM 1675 O O . LEU B 1 74 ? -16.969 17.188 7.359 1 83.62 74 LEU B O 1
ATOM 1679 N N . HIS B 1 75 ? -17.484 19.234 7.973 1 82.25 75 HIS B N 1
ATOM 1680 C CA . HIS B 1 75 ? -16.125 19.5 8.422 1 82.25 75 HIS B CA 1
ATOM 1681 C C . HIS B 1 75 ? -16.016 19.406 9.945 1 82.25 75 HIS B C 1
ATOM 1683 O O . HIS B 1 75 ? -15.125 20 10.547 1 82.25 75 HIS B O 1
ATOM 1689 N N . SER B 1 76 ? -16.953 18.578 10.414 1 88.19 76 SER B N 1
ATOM 1690 C CA . SER B 1 76 ? -16.781 18.328 11.836 1 88.19 76 SER B CA 1
ATOM 1691 C C . SER B 1 76 ? -15.602 17.391 12.094 1 88.19 76 SER B C 1
ATOM 1693 O O . SER B 1 76 ? -15.328 16.484 11.297 1 88.19 76 SER B O 1
ATOM 1695 N N . ALA B 1 77 ? -14.883 17.578 13.211 1 87.38 77 ALA B N 1
ATOM 1696 C CA . ALA B 1 77 ? -13.688 16.797 13.523 1 87.38 77 ALA B CA 1
ATOM 1697 C C . ALA B 1 77 ? -14.016 15.312 13.648 1 87.38 77 ALA B C 1
ATOM 1699 O O . ALA B 1 77 ? -13.219 14.461 13.25 1 87.38 77 ALA B O 1
ATOM 1700 N N . VAL B 1 78 ? -15.156 15.039 14.234 1 90.38 78 VAL B N 1
ATOM 1701 C CA . VAL B 1 78 ? -15.555 13.648 14.438 1 90.38 78 VAL B CA 1
ATOM 1702 C C . VAL B 1 78 ? -15.836 12.992 13.086 1 90.38 78 VAL B C 1
ATOM 1704 O O . VAL B 1 78 ? -15.344 11.891 12.805 1 90.38 78 VAL B O 1
ATOM 1707 N N . LEU B 1 79 ? -16.516 13.695 12.242 1 89.06 79 LEU B N 1
ATOM 1708 C CA . LEU B 1 79 ? -16.844 13.164 10.922 1 89.06 79 LEU B CA 1
ATOM 1709 C C . LEU B 1 79 ? -15.602 13.031 10.055 1 89.06 79 LEU B C 1
ATOM 1711 O O . LEU B 1 79 ? -15.398 12.008 9.398 1 89.06 79 LEU B O 1
ATOM 1715 N N . LEU B 1 80 ? -14.742 13.961 10.117 1 90.69 80 LEU B N 1
ATOM 1716 C CA . LEU B 1 80 ? -13.5 13.938 9.352 1 90.69 80 LEU B CA 1
ATOM 1717 C C . LEU B 1 80 ? -12.594 12.797 9.812 1 90.69 80 LEU B C 1
ATOM 1719 O O . LEU B 1 80 ? -11.93 12.156 9 1 90.69 80 LEU B O 1
ATOM 1723 N N . SER B 1 81 ? -12.594 12.57 11.102 1 93.19 81 SER B N 1
ATOM 1724 C CA . SER B 1 81 ? -11.797 11.461 11.609 1 93.19 81 SER B CA 1
ATOM 1725 C C . SER B 1 81 ? -12.312 10.125 11.102 1 93.19 81 SER B C 1
ATOM 1727 O O . SER B 1 81 ? -11.531 9.227 10.781 1 93.19 81 SER B O 1
ATOM 1729 N N . LEU B 1 82 ? -13.609 10 11 1 93 82 LEU B N 1
ATOM 1730 C CA . LEU B 1 82 ? -14.203 8.781 10.477 1 93 82 LEU B CA 1
ATOM 1731 C C . LEU B 1 82 ? -13.875 8.609 8.992 1 93 82 LEU B C 1
ATOM 1733 O O . LEU B 1 82 ? -13.539 7.508 8.555 1 93 82 LEU B O 1
ATOM 1737 N N . PHE B 1 83 ? -13.844 9.656 8.273 1 94.25 83 PHE B N 1
ATOM 1738 C CA . PHE B 1 83 ? -13.516 9.617 6.855 1 94.25 83 PHE B CA 1
ATOM 1739 C C . PHE B 1 83 ? -12.047 9.266 6.645 1 94.25 83 PHE B C 1
ATOM 1741 O O . PHE B 1 83 ? -11.719 8.469 5.766 1 94.25 83 PHE B O 1
ATOM 1748 N N . VAL B 1 84 ? -11.242 9.828 7.457 1 93.06 84 VAL B N 1
ATOM 1749 C CA . VAL B 1 84 ? -9.812 9.578 7.332 1 93.06 84 VAL B CA 1
ATOM 1750 C C . VAL B 1 84 ? -9.523 8.102 7.617 1 93.06 84 VAL B C 1
ATOM 1752 O O . VAL B 1 84 ? -8.82 7.441 6.844 1 93.06 84 VAL B O 1
ATOM 1755 N N . VAL B 1 85 ? -10.086 7.539 8.625 1 94.25 85 VAL B N 1
ATOM 1756 C CA . VAL B 1 85 ? -9.836 6.152 9 1 94.25 85 VAL B CA 1
ATOM 1757 C C . VAL B 1 85 ? -10.391 5.215 7.934 1 94.25 85 VAL B C 1
ATOM 1759 O O . VAL B 1 85 ? -9.703 4.301 7.48 1 94.25 85 VAL B O 1
ATOM 1762 N N . GLY B 1 86 ? -11.609 5.469 7.523 1 95.19 86 GLY B N 1
ATOM 1763 C CA . GLY B 1 86 ? -12.227 4.641 6.5 1 95.19 86 GLY B CA 1
ATOM 1764 C C . GLY B 1 86 ? -11.484 4.676 5.176 1 95.19 86 GLY B C 1
ATOM 1765 O O . GLY B 1 86 ? -11.234 3.633 4.574 1 95.19 86 GLY B O 1
ATOM 1766 N N . ASP B 1 87 ? -11.078 5.805 4.773 1 95.25 87 ASP B N 1
ATOM 1767 C CA . ASP B 1 87 ? -10.367 5.969 3.51 1 95.25 87 ASP B CA 1
ATOM 1768 C C . ASP B 1 87 ? -8.984 5.32 3.57 1 95.25 87 ASP B C 1
ATOM 1770 O O . ASP B 1 87 ? -8.547 4.691 2.607 1 95.25 87 ASP B O 1
ATOM 1774 N N . TRP B 1 88 ? -8.359 5.434 4.652 1 94.75 88 TRP B N 1
ATOM 1775 C CA . TRP B 1 88 ? -7.031 4.84 4.781 1 94.75 88 TRP B CA 1
ATOM 1776 C C . TRP B 1 88 ? -7.117 3.316 4.801 1 94.75 88 TRP B C 1
ATOM 1778 O O . TRP B 1 88 ? -6.332 2.635 4.137 1 94.75 88 TRP B O 1
ATOM 1788 N N . VAL B 1 89 ? -8.055 2.822 5.445 1 95.5 89 VAL B N 1
ATOM 1789 C CA . VAL B 1 89 ? -8.219 1.376 5.535 1 95.5 89 VAL B CA 1
ATOM 1790 C C . VAL B 1 89 ? -8.547 0.807 4.156 1 95.5 89 VAL B C 1
ATOM 1792 O O . VAL B 1 89 ? -7.918 -0.152 3.705 1 95.5 89 VAL B O 1
ATOM 1795 N N . THR B 1 90 ? -9.477 1.416 3.49 1 96.56 90 THR B N 1
ATOM 1796 C CA . THR B 1 90 ? -9.867 0.908 2.18 1 96.56 90 THR B CA 1
ATOM 1797 C C . THR B 1 90 ? -8.742 1.097 1.168 1 96.56 90 THR B C 1
ATOM 1799 O O . THR B 1 90 ? -8.531 0.246 0.301 1 96.56 90 THR B O 1
ATOM 1802 N N . ALA B 1 91 ? -7.996 2.139 1.312 1 96.62 91 ALA B N 1
ATOM 1803 C CA . ALA B 1 91 ? -6.883 2.373 0.395 1 96.62 91 ALA B CA 1
ATOM 1804 C C . ALA B 1 91 ? -5.773 1.343 0.604 1 96.62 91 ALA B C 1
ATOM 1806 O O . ALA B 1 91 ? -5.238 0.796 -0.362 1 96.62 91 ALA B O 1
ATOM 1807 N N . ILE B 1 92 ? -5.488 1.067 1.835 1 96.25 92 ILE B N 1
ATOM 1808 C CA . ILE B 1 92 ? -4.441 0.107 2.154 1 96.25 92 ILE B CA 1
ATOM 1809 C C . ILE B 1 92 ? -4.859 -1.288 1.697 1 96.25 92 ILE B C 1
ATOM 1811 O O . ILE B 1 92 ? -4.078 -2 1.061 1 96.25 92 ILE B O 1
ATOM 1815 N N . LEU B 1 93 ? -6.078 -1.598 1.953 1 96.44 93 LEU B N 1
ATOM 1816 C CA . LEU B 1 93 ? -6.574 -2.916 1.579 1 96.44 93 LEU B CA 1
ATOM 1817 C C . LEU B 1 93 ? -6.633 -3.066 0.062 1 96.44 93 LEU B C 1
ATOM 1819 O O . LEU B 1 93 ? -6.25 -4.105 -0.479 1 96.44 93 LEU B O 1
ATOM 1823 N N . SER B 1 94 ? -7.066 -2.021 -0.61 1 97.62 94 SER B N 1
ATOM 1824 C CA . SER B 1 94 ? -7.145 -2.047 -2.068 1 97.62 94 SER B CA 1
ATOM 1825 C C . SER B 1 94 ? -5.758 -2.16 -2.693 1 97.62 94 SER B C 1
ATOM 1827 O O . SER B 1 94 ? -5.566 -2.906 -3.656 1 97.62 94 SER B O 1
ATOM 1829 N N . PHE B 1 95 ? -4.867 -1.469 -2.158 1 97.94 95 PHE B N 1
ATOM 1830 C CA . PHE B 1 95 ? -3.502 -1.523 -2.666 1 97.94 95 PHE B CA 1
ATOM 1831 C C . PHE B 1 95 ? -2.896 -2.902 -2.436 1 97.94 95 PHE B C 1
ATOM 1833 O O . PHE B 1 95 ? -2.277 -3.473 -3.338 1 97.94 95 PHE B O 1
ATOM 1840 N N . ALA B 1 96 ? -3.139 -3.408 -1.258 1 98.06 96 ALA B N 1
ATOM 1841 C CA . ALA B 1 96 ? -2.639 -4.734 -0.91 1 98.06 96 ALA B CA 1
ATOM 1842 C C . ALA B 1 96 ? -3.213 -5.801 -1.842 1 98.06 96 ALA B C 1
ATOM 1844 O O . ALA B 1 96 ? -2.473 -6.633 -2.373 1 98.06 96 ALA B O 1
ATOM 1845 N N . ALA B 1 97 ? -4.461 -5.719 -2.016 1 98.19 97 ALA B N 1
ATOM 1846 C CA . ALA B 1 97 ? -5.137 -6.699 -2.861 1 98.19 97 ALA B CA 1
ATOM 1847 C C . ALA B 1 97 ? -4.672 -6.59 -4.309 1 98.19 97 ALA B C 1
ATOM 1849 O O . ALA B 1 97 ? -4.453 -7.602 -4.977 1 98.19 97 ALA B O 1
ATOM 1850 N N . SER B 1 98 ? -4.508 -5.359 -4.793 1 98.19 98 SER B N 1
ATOM 1851 C CA . SER B 1 98 ? -4.074 -5.137 -6.168 1 98.19 98 SER B CA 1
ATOM 1852 C C . SER B 1 98 ? -2.656 -5.656 -6.387 1 98.19 98 SER B C 1
ATOM 1854 O O . SER B 1 98 ? -2.383 -6.328 -7.387 1 98.19 98 SER B O 1
ATOM 1856 N N . CYS B 1 99 ? -1.806 -5.395 -5.484 1 97.88 99 CYS B N 1
ATOM 1857 C CA . CYS B 1 99 ? -0.417 -5.82 -5.617 1 97.88 99 CYS B CA 1
ATOM 1858 C C . CYS B 1 99 ? -0.302 -7.336 -5.508 1 97.88 99 CYS B C 1
ATOM 1860 O O . CYS B 1 99 ? 0.49 -7.957 -6.219 1 97.88 99 CYS B O 1
ATOM 1862 N N . SER B 1 100 ? -1.082 -7.879 -4.59 1 97.81 100 SER B N 1
ATOM 1863 C CA . SER B 1 100 ? -1.093 -9.328 -4.461 1 97.81 100 SER B CA 1
ATOM 1864 C C . SER B 1 100 ? -1.569 -10 -5.746 1 97.81 100 SER B C 1
ATOM 1866 O O . SER B 1 100 ? -0.912 -10.906 -6.266 1 97.81 100 SER B O 1
ATOM 1868 N N . ALA B 1 101 ? -2.658 -9.516 -6.305 1 98.25 101 ALA B N 1
ATOM 1869 C CA . ALA B 1 101 ? -3.199 -10.07 -7.543 1 98.25 101 ALA B CA 1
ATOM 1870 C C . ALA B 1 101 ? -2.244 -9.844 -8.711 1 98.25 101 ALA B C 1
ATOM 1872 O O . ALA B 1 101 ? -2.076 -10.719 -9.562 1 98.25 101 ALA B O 1
ATOM 1873 N N . ALA B 1 102 ? -1.634 -8.688 -8.719 1 98 102 ALA B N 1
ATOM 1874 C CA . ALA B 1 102 ? -0.669 -8.383 -9.773 1 98 102 ALA B CA 1
ATOM 1875 C C . ALA B 1 102 ? 0.528 -9.328 -9.711 1 98 102 ALA B C 1
ATOM 1877 O O . ALA B 1 102 ? 1.025 -9.773 -10.742 1 98 102 ALA B O 1
ATOM 1878 N N . GLY B 1 103 ? 0.979 -9.633 -8.523 1 97.38 103 GLY B N 1
ATOM 1879 C CA . GLY B 1 103 ? 2.074 -10.578 -8.383 1 97.38 103 GLY B CA 1
ATOM 1880 C C . GLY B 1 103 ? 1.756 -11.945 -8.953 1 97.38 103 GLY B C 1
ATOM 1881 O O . GLY B 1 103 ? 2.6 -12.562 -9.609 1 97.38 103 GLY B O 1
ATOM 1882 N N . VAL B 1 104 ? 0.576 -12.375 -8.766 1 96.81 104 VAL B N 1
ATOM 1883 C CA . VAL B 1 104 ? 0.152 -13.695 -9.234 1 96.81 104 VAL B CA 1
ATOM 1884 C C . VAL B 1 104 ? 0.045 -13.688 -10.758 1 96.81 104 VAL B C 1
ATOM 1886 O O . VAL B 1 104 ? 0.482 -14.633 -11.422 1 96.81 104 VAL B O 1
ATOM 1889 N N . VAL B 1 105 ? -0.458 -12.578 -11.273 1 96.69 105 VAL B N 1
ATOM 1890 C CA . VAL B 1 105 ? -0.616 -12.516 -12.719 1 96.69 105 VAL B CA 1
ATOM 1891 C C . VAL B 1 105 ? 0.756 -12.453 -13.391 1 96.69 105 VAL B C 1
ATOM 1893 O O . VAL B 1 105 ? 0.976 -13.062 -14.438 1 96.69 105 VAL B O 1
ATOM 1896 N N . VAL B 1 106 ? 1.648 -11.734 -12.82 1 96.31 106 VAL B N 1
ATOM 1897 C CA . VAL B 1 106 ? 3.002 -11.664 -13.367 1 96.31 106 VAL B CA 1
ATOM 1898 C C . VAL B 1 106 ? 3.662 -13.039 -13.297 1 96.31 106 VAL B C 1
ATOM 1900 O O . VAL B 1 106 ? 4.367 -13.445 -14.219 1 96.31 106 VAL B O 1
ATOM 1903 N N . LEU B 1 107 ? 3.398 -13.758 -12.25 1 95.44 107 LEU B N 1
ATOM 1904 C CA . LEU B 1 107 ? 3.9 -15.125 -12.141 1 95.44 107 LEU B CA 1
ATOM 1905 C C . LEU B 1 107 ? 3.354 -15.992 -13.273 1 95.44 107 LEU B C 1
ATOM 1907 O O . LEU B 1 107 ? 4.109 -16.719 -13.93 1 95.44 107 LEU B O 1
ATOM 1911 N N . PHE B 1 108 ? 2.062 -15.891 -13.523 1 95.19 108 PHE B N 1
ATOM 1912 C CA . PHE B 1 108 ? 1.402 -16.688 -14.555 1 95.19 108 PHE B CA 1
ATOM 1913 C C . PHE B 1 108 ? 1.932 -16.328 -15.938 1 95.19 108 PHE B C 1
ATOM 1915 O O . PHE B 1 108 ? 2.096 -17.203 -16.781 1 95.19 108 PHE B O 1
ATOM 1922 N N . ASP B 1 109 ? 2.213 -15.117 -16.109 1 95.25 109 ASP B N 1
ATOM 1923 C CA . ASP B 1 109 ? 2.537 -14.625 -17.438 1 95.25 109 ASP B CA 1
ATOM 1924 C C . ASP B 1 109 ? 4.039 -14.719 -17.719 1 95.25 109 ASP B C 1
ATOM 1926 O O . ASP B 1 109 ? 4.453 -15.219 -18.766 1 95.25 109 ASP B O 1
ATOM 1930 N N . ARG B 1 110 ? 4.855 -14.344 -16.734 1 94 110 ARG B N 1
ATOM 1931 C CA . ARG B 1 110 ? 6.266 -14.109 -17.016 1 94 110 ARG B CA 1
ATOM 1932 C C . ARG B 1 110 ? 7.133 -15.203 -16.406 1 94 110 ARG B C 1
ATOM 1934 O O . ARG B 1 110 ? 8.211 -15.516 -16.922 1 94 110 ARG B O 1
ATOM 1941 N N . ASP B 1 111 ? 6.66 -15.844 -15.422 1 93.19 111 ASP B N 1
ATOM 1942 C CA . ASP B 1 111 ? 7.547 -16.75 -14.703 1 93.19 111 ASP B CA 1
ATOM 1943 C C . ASP B 1 111 ? 7.27 -18.203 -15.094 1 93.19 111 ASP B C 1
ATOM 1945 O O . ASP B 1 111 ? 8.195 -18.953 -15.398 1 93.19 111 ASP B O 1
ATOM 1949 N N . ILE B 1 112 ? 5.938 -18.531 -15.156 1 91.5 112 ILE B N 1
ATOM 1950 C CA . ILE B 1 112 ? 5.637 -19.938 -15.43 1 91.5 112 ILE B CA 1
ATOM 1951 C C . ILE B 1 112 ? 4.871 -20.047 -16.734 1 91.5 112 ILE B C 1
ATOM 1953 O O . ILE B 1 112 ? 4.512 -21.156 -17.156 1 91.5 112 ILE B O 1
ATOM 1957 N N . TYR B 1 113 ? 4.562 -18.922 -17.391 1 93 113 TYR B N 1
ATOM 1958 C CA . TYR B 1 113 ? 3.955 -18.844 -18.719 1 93 113 TYR B CA 1
ATOM 1959 C C . TYR B 1 113 ? 2.625 -19.578 -18.75 1 93 113 TYR B C 1
ATOM 1961 O O . TYR B 1 113 ? 2.312 -20.266 -19.734 1 93 113 TYR B O 1
ATOM 1969 N N . ALA B 1 114 ? 1.91 -19.516 -17.734 1 91.56 114 ALA B N 1
ATOM 1970 C CA . ALA B 1 114 ? 0.607 -20.172 -17.641 1 91.56 114 ALA B CA 1
ATOM 1971 C C . ALA B 1 114 ? -0.428 -19.453 -18.516 1 91.56 114 ALA B C 1
ATOM 1973 O O . ALA B 1 114 ? -1.427 -20.062 -18.906 1 91.56 114 ALA B O 1
ATOM 1974 N N . CYS B 1 115 ? -0.185 -18.297 -18.875 1 92.25 115 CYS B N 1
ATOM 1975 C CA . CYS B 1 115 ? -1.155 -17.516 -19.625 1 92.25 115 CYS B CA 1
ATOM 1976 C C . CYS B 1 115 ? -1.18 -17.938 -21.094 1 92.25 115 CYS B C 1
ATOM 1978 O O . CYS B 1 115 ? -2.055 -17.516 -21.859 1 92.25 115 CYS B O 1
ATOM 1980 N N . ARG B 1 116 ? -0.28 -18.766 -21.453 1 90.81 116 ARG B N 1
ATOM 1981 C CA . ARG B 1 116 ? -0.292 -19.328 -22.797 1 90.81 116 ARG B CA 1
ATOM 1982 C C . ARG B 1 116 ? -1.419 -20.344 -22.969 1 90.81 116 ARG B C 1
ATOM 1984 O O . ARG B 1 116 ? -1.825 -20.641 -24.094 1 90.81 116 ARG B O 1
ATOM 1991 N N . ASN B 1 117 ? -1.887 -20.812 -21.828 1 89.5 117 ASN B N 1
ATOM 1992 C CA . ASN B 1 117 ? -3.078 -21.656 -21.828 1 89.5 117 ASN B CA 1
ATOM 1993 C C . ASN B 1 117 ? -4.352 -20.828 -21.969 1 89.5 117 ASN B C 1
ATOM 1995 O O . ASN B 1 117 ? -4.66 -20 -21.109 1 89.5 117 ASN B O 1
ATOM 1999 N N . PRO B 1 118 ? -5.07 -21.062 -23.016 1 85.94 118 PRO B N 1
ATOM 2000 C CA . PRO B 1 118 ? -6.273 -20.266 -23.266 1 85.94 118 PRO B CA 1
ATOM 2001 C C . PRO B 1 118 ? -7.348 -20.469 -22.203 1 85.94 118 PRO B C 1
ATOM 2003 O O . PRO B 1 118 ? -8.258 -19.641 -22.078 1 85.94 118 PRO B O 1
ATOM 2006 N N . GLN B 1 119 ? -7.211 -21.484 -21.453 1 86.44 119 GLN B N 1
ATOM 2007 C CA . GLN B 1 119 ? -8.219 -21.75 -20.422 1 86.44 119 GLN B CA 1
ATOM 2008 C C . GLN B 1 119 ? -8.078 -20.797 -19.25 1 86.44 119 GLN B C 1
ATOM 2010 O O . GLN B 1 119 ? -9.023 -20.609 -18.484 1 86.44 119 GLN B O 1
ATOM 2015 N N . LEU B 1 120 ? -6.938 -20.281 -19.094 1 91.06 120 LEU B N 1
ATOM 2016 C CA . LEU B 1 120 ? -6.738 -19.312 -18.016 1 91.06 120 LEU B CA 1
ATOM 2017 C C . LEU B 1 120 ? -7.039 -17.906 -18.469 1 91.06 120 LEU B C 1
ATOM 2019 O O . LEU B 1 120 ? -6.418 -17.406 -19.422 1 91.06 120 LEU B O 1
ATOM 2023 N N . PRO B 1 121 ? -8.039 -17.234 -17.906 1 93.12 121 PRO B N 1
ATOM 2024 C CA . PRO B 1 121 ? -8.445 -15.898 -18.328 1 93.12 121 PRO B CA 1
ATOM 2025 C C . PRO B 1 121 ? -7.5 -14.805 -17.844 1 93.12 121 PRO B C 1
ATOM 2027 O O . PRO B 1 121 ? -7.906 -13.93 -17.078 1 93.12 121 PRO B O 1
ATOM 2030 N N . CYS B 1 122 ? -6.297 -14.727 -18.281 1 93.81 122 CYS B N 1
ATOM 2031 C CA . CYS B 1 122 ? -5.27 -13.789 -17.844 1 93.81 122 CYS B CA 1
ATOM 2032 C C . CYS B 1 122 ? -5.641 -12.359 -18.219 1 93.81 122 CYS B C 1
ATOM 2034 O O . CYS B 1 122 ? -5.418 -11.43 -17.438 1 93.81 122 CYS B O 1
ATOM 2036 N N . GLY B 1 123 ? -6.246 -12.164 -19.375 1 94.62 123 GLY B N 1
ATOM 2037 C CA . GLY B 1 123 ? -6.664 -10.836 -19.797 1 94.62 123 GLY B CA 1
ATOM 2038 C C . GLY B 1 123 ? -7.676 -10.203 -18.859 1 94.62 123 GLY B C 1
ATOM 2039 O O . GLY B 1 123 ? -7.582 -9.016 -18.547 1 94.62 123 GLY B O 1
ATOM 2040 N N . ARG B 1 124 ? -8.609 -10.992 -18.422 1 95.88 124 ARG B N 1
ATOM 2041 C CA . ARG B 1 124 ? -9.633 -10.5 -17.5 1 95.88 124 ARG B CA 1
ATOM 2042 C C . ARG B 1 124 ? -9.016 -10.141 -16.141 1 95.88 124 ARG B C 1
ATOM 2044 O O . ARG B 1 124 ? -9.391 -9.141 -15.531 1 95.88 124 ARG B O 1
ATOM 2051 N N . PHE B 1 125 ? -8.086 -10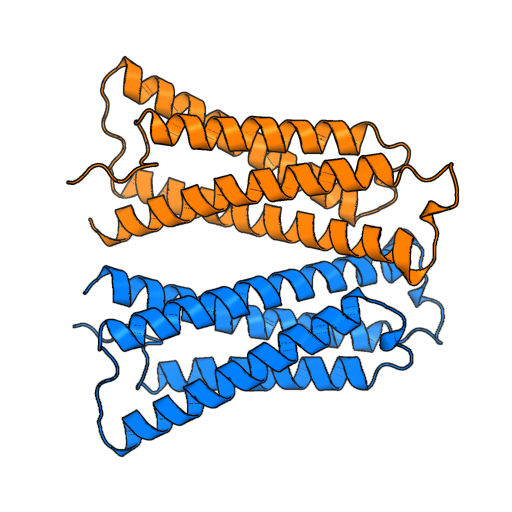.945 -15.727 1 96.25 125 PHE B N 1
ATOM 2052 C CA . PHE B 1 125 ? -7.398 -10.664 -14.469 1 96.25 125 PHE B CA 1
ATOM 2053 C C . PHE B 1 125 ? -6.605 -9.367 -14.562 1 96.25 125 PHE B C 1
ATOM 2055 O O . PHE B 1 125 ? -6.617 -8.555 -13.633 1 96.25 125 PHE B O 1
ATOM 2062 N N . GLU B 1 126 ? -5.938 -9.141 -15.641 1 96.75 126 GLU B N 1
ATOM 2063 C CA . GLU B 1 126 ? -5.16 -7.926 -15.844 1 96.75 126 GLU B CA 1
ATOM 2064 C C . GLU B 1 126 ? -6.062 -6.691 -15.852 1 96.75 126 GLU B C 1
ATOM 2066 O O . GLU B 1 126 ? -5.719 -5.66 -15.273 1 96.75 126 GLU B O 1
ATOM 2071 N N . LEU B 1 127 ? -7.16 -6.863 -16.484 1 97.44 127 LEU B N 1
ATOM 2072 C CA . LEU B 1 127 ? -8.117 -5.762 -16.516 1 97.44 127 LEU B CA 1
ATOM 2073 C C . LEU B 1 127 ? -8.641 -5.457 -15.125 1 97.44 127 LEU B C 1
ATOM 2075 O O . LEU B 1 127 ? -8.742 -4.289 -14.734 1 97.44 127 LEU B O 1
ATOM 2079 N N . ALA B 1 128 ? -8.984 -6.477 -14.43 1 98.31 128 ALA B N 1
ATOM 2080 C CA . ALA B 1 128 ? -9.484 -6.305 -13.07 1 98.31 128 ALA B CA 1
ATOM 2081 C C . ALA B 1 128 ? -8.461 -5.594 -12.195 1 98.31 128 ALA B C 1
ATOM 2083 O O . ALA B 1 128 ? -8.805 -4.68 -11.438 1 98.31 128 ALA B O 1
ATOM 2084 N N . ILE B 1 129 ? -7.238 -5.953 -12.32 1 98.31 129 ILE B N 1
ATOM 2085 C CA . ILE B 1 129 ? -6.156 -5.379 -11.523 1 98.31 129 ILE B CA 1
ATOM 2086 C C . ILE B 1 129 ? -5.949 -3.92 -11.914 1 98.31 129 ILE B C 1
ATOM 2088 O O . ILE B 1 129 ? -5.758 -3.061 -11.047 1 98.31 129 ILE B O 1
ATOM 2092 N N . ALA B 1 130 ? -5.977 -3.637 -13.148 1 98.25 130 ALA B N 1
ATOM 2093 C CA . ALA B 1 130 ? -5.832 -2.258 -13.617 1 98.25 130 ALA B CA 1
ATOM 2094 C C . ALA B 1 130 ? -6.926 -1.366 -13.039 1 98.25 130 ALA B C 1
ATOM 2096 O O . ALA B 1 130 ? -6.645 -0.266 -12.555 1 98.25 130 ALA B O 1
ATOM 2097 N N . CYS B 1 131 ? -8.094 -1.896 -13.047 1 98.69 131 CYS B N 1
ATOM 2098 C CA . CYS B 1 131 ? -9.219 -1.151 -12.492 1 98.69 131 CYS B CA 1
ATOM 2099 C C . CYS B 1 131 ? -9.07 -0.972 -10.992 1 98.69 131 CYS B C 1
ATOM 2101 O O . CYS B 1 131 ? -9.391 0.089 -10.453 1 98.69 131 CYS B O 1
ATOM 2103 N N . ALA B 1 132 ? -8.594 -1.996 -10.375 1 98.56 132 ALA B N 1
ATOM 2104 C CA . ALA B 1 132 ? -8.391 -1.922 -8.93 1 98.56 132 ALA B CA 1
ATOM 2105 C C . ALA B 1 132 ? -7.34 -0.875 -8.578 1 98.56 132 ALA B C 1
ATOM 2107 O O . ALA B 1 132 ? -7.508 -0.111 -7.629 1 98.56 132 ALA B O 1
ATOM 2108 N N . PHE B 1 133 ? -6.262 -0.746 -9.344 1 98.44 133 PHE B N 1
ATOM 2109 C CA . PHE B 1 133 ? -5.223 0.25 -9.109 1 98.44 133 PHE B CA 1
ATOM 2110 C C . PHE B 1 133 ? -5.758 1.656 -9.344 1 98.44 133 PHE B C 1
ATOM 2112 O O . PHE B 1 133 ? -5.387 2.596 -8.641 1 98.44 133 PHE B O 1
ATOM 2119 N N . LEU B 1 134 ? -6.582 1.754 -10.266 1 97.94 134 LEU B N 1
ATOM 2120 C CA . LEU B 1 134 ? -7.184 3.059 -10.523 1 97.94 134 LEU B CA 1
ATOM 2121 C C . LEU B 1 134 ? -8.102 3.469 -9.383 1 97.94 134 LEU B C 1
ATOM 2123 O O . LEU B 1 134 ? -8.078 4.621 -8.938 1 97.94 134 LEU B O 1
ATOM 2127 N N . SER B 1 135 ? -8.914 2.51 -8.938 1 98.12 135 SER B N 1
ATOM 2128 C CA . SER B 1 135 ? -9.75 2.785 -7.777 1 98.12 135 SER B CA 1
ATOM 2129 C C . SER B 1 135 ? -8.898 3.184 -6.57 1 98.12 135 SER B C 1
ATOM 2131 O O . SER B 1 135 ? -9.25 4.121 -5.848 1 98.12 135 SER B O 1
ATOM 2133 N N . TRP B 1 136 ? -7.789 2.488 -6.387 1 97.31 136 TRP B N 1
ATOM 2134 C CA . TRP B 1 136 ? -6.879 2.797 -5.289 1 97.31 136 TRP B CA 1
ATOM 2135 C C . TRP B 1 136 ? -6.316 4.207 -5.43 1 97.31 136 TRP B C 1
ATOM 2137 O O . TRP B 1 136 ? -6.195 4.938 -4.441 1 97.31 136 TRP B O 1
ATOM 2147 N N . ALA B 1 137 ? -5.992 4.633 -6.57 1 96.94 137 ALA B N 1
ATOM 2148 C CA . ALA B 1 137 ? -5.426 5.961 -6.785 1 96.94 137 ALA B CA 1
ATOM 2149 C C . ALA B 1 137 ? -6.406 7.051 -6.352 1 96.94 137 ALA B C 1
ATOM 2151 O O . ALA B 1 137 ? -6.012 8.031 -5.711 1 96.94 137 ALA B O 1
ATOM 2152 N N . PHE B 1 138 ? -7.645 6.832 -6.656 1 96.56 138 PHE B N 1
ATOM 2153 C CA . PHE B 1 138 ? -8.672 7.77 -6.227 1 96.56 138 PHE B CA 1
ATOM 2154 C C . PHE B 1 138 ? -8.844 7.734 -4.711 1 96.56 138 PHE B C 1
ATOM 2156 O O . PHE B 1 138 ? -8.953 8.781 -4.07 1 96.56 138 PHE B O 1
ATOM 2163 N N . SER B 1 139 ? -8.812 6.531 -4.195 1 95.75 139 SER B N 1
ATOM 2164 C CA . SER B 1 139 ? -9.008 6.367 -2.758 1 95.75 139 SER B CA 1
ATOM 2165 C C . SER B 1 139 ? -7.828 6.941 -1.975 1 95.75 139 SER B C 1
ATOM 2167 O O . SER B 1 139 ? -8.016 7.559 -0.924 1 95.75 139 SER B O 1
ATOM 2169 N N . ALA B 1 140 ? -6.645 6.758 -2.506 1 95 140 ALA B N 1
ATOM 2170 C CA . ALA B 1 140 ? -5.453 7.297 -1.86 1 95 140 ALA B CA 1
ATOM 2171 C C . ALA B 1 140 ? -5.473 8.82 -1.857 1 95 140 ALA B C 1
ATOM 2173 O O . ALA B 1 140 ? -5.098 9.453 -0.866 1 95 140 ALA B O 1
ATOM 2174 N N . THR B 1 141 ? -5.895 9.375 -2.918 1 93.81 141 THR B N 1
ATOM 2175 C CA . THR B 1 141 ? -6.008 10.828 -3.002 1 93.81 141 THR B CA 1
ATOM 2176 C C . THR B 1 141 ? -7.023 11.352 -1.988 1 93.81 141 THR B C 1
ATOM 2178 O O . THR B 1 141 ? -6.758 12.328 -1.288 1 93.81 141 THR B O 1
ATOM 2181 N N . SER B 1 142 ? -8.094 10.648 -1.871 1 93.81 142 SER B N 1
ATOM 2182 C CA . SER B 1 142 ? -9.109 11.031 -0.896 1 93.81 142 SER B CA 1
ATOM 2183 C C . SER B 1 142 ? -8.578 10.93 0.528 1 93.81 142 SER B C 1
ATOM 2185 O O . SER B 1 142 ? -8.812 11.82 1.349 1 93.81 142 SER B O 1
ATOM 2187 N N . ALA B 1 143 ? -7.859 9.938 0.784 1 93.5 143 ALA B N 1
ATOM 2188 C CA . ALA B 1 143 ? -7.301 9.727 2.117 1 93.5 143 ALA B CA 1
ATOM 2189 C C . ALA B 1 143 ? -6.312 10.828 2.482 1 93.5 143 ALA B C 1
ATOM 2191 O O . ALA B 1 143 ? -6.324 11.328 3.609 1 93.5 143 ALA B O 1
ATOM 2192 N N . LEU B 1 144 ? -5.555 11.242 1.566 1 89.69 144 LEU B N 1
ATOM 2193 C CA . LEU B 1 144 ? -4.559 12.281 1.812 1 89.69 144 LEU B CA 1
ATOM 2194 C C . LEU B 1 144 ? -5.227 13.625 2.045 1 89.69 144 LEU B C 1
ATOM 2196 O O . LEU B 1 144 ? -4.832 14.375 2.945 1 89.69 144 LEU B O 1
ATOM 2200 N N . VAL B 1 145 ? -6.219 13.922 1.282 1 90.62 145 VAL B N 1
ATOM 2201 C CA . VAL B 1 145 ? -6.93 15.188 1.396 1 90.62 145 VAL B CA 1
ATOM 2202 C C . VAL B 1 145 ? -7.633 15.273 2.748 1 90.62 145 VAL B C 1
ATOM 2204 O O . VAL B 1 145 ? -7.543 16.281 3.443 1 90.62 145 VAL B O 1
ATOM 2207 N N . MET B 1 146 ? -8.211 14.172 3.064 1 91 146 MET B N 1
ATOM 2208 C CA . MET B 1 146 ? -8.922 14.164 4.34 1 91 146 MET B CA 1
ATOM 2209 C C . MET B 1 146 ? -7.945 14.258 5.508 1 91 146 MET B C 1
ATOM 2211 O O . MET B 1 146 ? -8.234 14.906 6.516 1 91 146 MET B O 1
ATOM 2215 N N . PHE B 1 147 ? -6.852 13.609 5.359 1 89.19 147 PHE B N 1
ATOM 2216 C CA . PHE B 1 147 ? -5.836 13.656 6.406 1 89.19 147 PHE B CA 1
ATOM 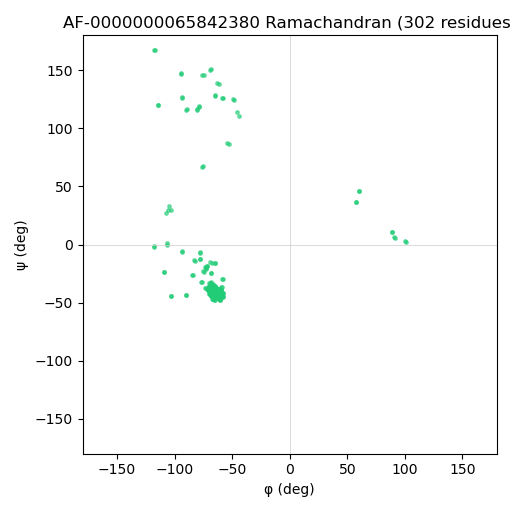2217 C C . PHE B 1 147 ? -5.277 15.07 6.551 1 89.19 147 PHE B C 1
ATOM 2219 O O . PHE B 1 147 ? -5.074 15.547 7.664 1 89.19 147 PHE B O 1
ATOM 2226 N N . TRP B 1 148 ? -5.062 15.727 5.438 1 86.62 148 TRP B N 1
ATOM 2227 C CA . TRP B 1 148 ? -4.574 17.109 5.457 1 86.62 148 TRP B CA 1
ATOM 2228 C C . TRP B 1 148 ? -5.59 18.031 6.113 1 86.62 148 TRP B C 1
ATOM 2230 O O . TRP B 1 148 ? -5.227 18.891 6.922 1 86.62 148 TRP B O 1
ATOM 2240 N N . LEU B 1 149 ? -6.801 17.859 5.859 1 87.06 149 LEU B N 1
ATOM 2241 C CA . LEU B 1 149 ? -7.871 18.688 6.418 1 87.06 149 LEU B CA 1
ATOM 2242 C C . LEU B 1 149 ? -7.969 18.484 7.93 1 87.06 149 LEU B C 1
ATOM 2244 O O . LEU B 1 149 ? -8.125 19.453 8.672 1 87.06 149 LEU B O 1
ATOM 2248 N N . LEU B 1 150 ? -7.801 17.312 8.32 1 87.06 150 LEU B N 1
ATOM 2249 C CA . LEU B 1 150 ? -7.875 17.016 9.742 1 87.06 150 LEU B CA 1
ATOM 2250 C C . LEU B 1 150 ? -6.703 17.641 10.492 1 87.06 150 LEU B C 1
ATOM 2252 O O . LEU B 1 150 ? -6.879 18.172 11.586 1 87.06 150 LEU B O 1
ATOM 2256 N N . ALA B 1 151 ? -5.562 17.609 9.898 1 84.31 151 ALA B N 1
ATOM 2257 C CA . ALA B 1 151 ? -4.367 18.156 10.539 1 84.31 151 ALA B CA 1
ATOM 2258 C C . ALA B 1 151 ? -4.398 19.688 10.555 1 84.31 151 ALA B C 1
ATOM 2260 O O . ALA B 1 151 ? -3.73 20.312 11.375 1 84.31 151 ALA B O 1
ATOM 2261 N N . SER B 1 152 ? -5.211 20.297 9.68 1 82.62 152 SER B N 1
ATOM 2262 C CA . SER B 1 152 ? -5.266 21.75 9.555 1 82.62 152 SER B CA 1
ATOM 2263 C C . SER B 1 152 ? -6.379 22.344 10.422 1 82.62 152 SER B C 1
ATOM 2265 O O . SER B 1 152 ? -6.551 23.562 10.477 1 82.62 152 SER B O 1
ATOM 2267 N N . LEU B 1 153 ? -7.152 21.562 11.008 1 81 153 LEU B N 1
ATOM 2268 C CA . LEU B 1 153 ? -8.203 22.062 11.891 1 81 153 LEU B CA 1
ATOM 2269 C C . LEU B 1 153 ? -7.609 22.562 13.203 1 81 153 LEU B C 1
ATOM 2271 O O . LEU B 1 153 ? -6.594 22.047 13.672 1 81 153 LEU B O 1
#

Secondary structure (DSSP, 8-state):
----TT-TTSHHHHHHHHHHHHHHHHHHHHHHHSTTGGG-HHHHHHHHHHHHHHHHHHHHHHHHHHHHHHT-----HHHHHHHHHHHHHHHHHHHHHHHHHHHHHHIIIIIS-GGGSTTS-HHHHHHHHHHHHHHHHHHHHHHHHHHHHHHH-/----TT-TTSHHHHHHHHHHHHHHHHHHHHHHHSTTGGG-HHHHHHHHHHHHHHHHHHHHHHHHHHHHHHT-----HHHHHHHHHHHHHHHHHHHHHHHHHHHHHHIIIIIS-GGGSTTS-HHHHHHHHHHHHHHHHHHHHHHHHHHHHHHH-

Radius of gyration: 21.04 Å; Cα contacts (8 Å, |Δi|>4): 469; chains: 2; bounding box: 55×58×44 Å

Nearest PDB structures (foldseek):
  6li3-assembly1_R  TM=4.457E-01  e=2.128E-01  Homo sapiens
  6li1-assembly1_A  TM=4.380E-01  e=7.815E-01  Homo sapiens
  8zrk-assembly1_R  TM=4.867E-01  e=1.830E+00  Homo sapiens
  8zr5-assembly1_C  TM=4.804E-01  e=1.830E+00  Homo sapiens
  8tf5-assembly1_A  TM=4.830E-01  e=5.233E+00  Homo sapiens

Solvent-accessible surface area (backbone atoms only — not comparable to full-atom values): 14534 Å² total; per-residue (Å²): 128,83,82,54,83,44,39,77,40,37,71,54,21,35,53,41,24,49,50,21,24,54,24,12,47,48,17,34,52,31,40,71,68,26,76,69,39,81,63,35,66,39,51,44,45,30,39,54,35,26,48,51,39,24,52,52,24,48,54,51,33,52,50,22,49,50,20,56,75,68,70,47,83,61,80,45,69,69,55,38,51,52,48,26,53,53,30,43,51,43,22,51,44,28,44,40,24,29,26,11,35,46,27,40,49,47,39,32,51,73,52,68,47,49,49,76,39,82,82,48,50,51,68,37,48,52,50,15,38,53,26,30,48,52,16,24,53,37,31,44,52,46,21,50,44,38,46,52,52,60,63,66,102,128,84,82,55,84,45,37,75,39,38,72,54,21,38,52,41,25,48,49,21,25,54,24,14,48,49,15,33,51,30,40,70,69,26,76,69,37,80,62,34,66,38,52,45,44,30,39,54,34,25,48,50,39,24,52,54,23,48,55,51,33,51,51,21,50,49,19,54,74,69,71,46,82,60,78,44,69,69,56,37,52,51,48,26,53,52,28,44,51,45,22,52,45,29,46,39,24,29,26,10,35,46,27,39,49,47,38,32,53,73,53,69,46,49,50,76,40,81,81,46,49,50,68,37,49,53,50,16,37,54,26,29,48,51,16,24,53,37,32,46,52,46,22,50,43,38,45,51,52,59,64,67,103